Protein AF-A0AAE4V4S9-F1 (afdb_monomer_lite)

InterPro domains:
  IPR005152 Lipase, secreted [PF03583] (16-147)
  IPR005152 Lipase, secreted [PTHR34853] (14-167)
  IPR029058 Alpha/Beta hydrolase fold [G3DSA:3.40.50.1820] (12-183)
  IPR029058 Alpha/Beta hydrolase fold [SSF53474] (17-124)

Sequence (212 aa):
MDGRRAPPPGVRVLAGPQAGYAVLDGVRAARNFEPAGLDVNAPTGLWGYSGGAFATAWAAQLQQFHAPELGVDALALGELPADLEATMRNVDGGYRFGLTFGGVTGIDRAYPEKRLGELFSPEGRAAMQASSAACAVELIATHAFRSLRDYTIDPRPFDLPALRDALTVNSPTAVGTSAPIYSITRKRTSWCPSRSTTSSSVNPVPRAQPCR

Secondary structure (DSSP, 8-state):
-----PPPSS--TT-HHHHHHHHHHHHHHHHT-GGG---TT---EEEEETHHHHHHHHHHHHHHHH-TTS---EEEEES----HHHHHHHHTTSTTHHHHHHHHHHHHHH-GGG-GGGGB-HHHHHHHHHTTT--HHHHHHHHTT--GGGTBSSS-GGG-HHHHHHHHHHS---TT--S-EEEE--SS-SS-------EEESSPPPP-----

Organism: NCBI:txid1990687

Foldseek 3Di:
DPPDDDQDDFALQLQQLVLLLVVLVVVVVCLPPVVNVDDLPDAAEQEAAESSLSSQLSVQQCCVPNPVSDDHAEYEHHLHLQQLLLQQVLCFLALQNLSVLSNLLSLCSVCVVLVSVLQFDPVLNVVSVVCRHPDSVRSSVVQGRHGPCVGGPDNCSSVDPSSNVSRVVSRRQSPDHQHFYFYHYDCDDSRQPDHDDRDRDNDDDPGPDPDD

pLDDT: mean 82.96, std 19.95, range [26.28, 98.06]

Radius of gyration: 18.02 Å; chains: 1; bounding box: 43×40×54 Å

Structure (mmCIF, N/CA/C/O backbone):
data_AF-A0AAE4V4S9-F1
#
_entry.id   AF-A0AAE4V4S9-F1
#
loop_
_atom_site.group_PDB
_atom_site.id
_atom_site.type_symbol
_atom_site.label_atom_id
_atom_site.label_alt_id
_atom_site.label_comp_id
_atom_site.label_asym_id
_atom_site.label_entity_id
_atom_site.label_seq_id
_atom_site.pdbx_PDB_ins_code
_atom_site.Cartn_x
_atom_site.Cartn_y
_atom_site.Cartn_z
_atom_site.occupancy
_atom_site.B_iso_or_equiv
_atom_site.auth_seq_id
_atom_site.auth_comp_id
_atom_site.auth_asym_id
_atom_site.auth_atom_id
_atom_site.pdbx_PDB_model_num
ATOM 1 N N . MET A 1 1 ? 4.165 -24.561 14.737 1.00 32.50 1 MET A N 1
ATOM 2 C CA . MET A 1 1 ? 5.245 -23.632 14.353 1.00 32.50 1 MET A CA 1
ATOM 3 C C . MET A 1 1 ? 5.605 -23.928 12.904 1.00 32.50 1 MET A C 1
ATOM 5 O O . MET A 1 1 ? 6.257 -24.929 12.653 1.00 32.50 1 MET A O 1
ATOM 9 N N . ASP A 1 2 ? 5.074 -23.150 11.958 1.00 36.62 2 ASP A N 1
ATOM 10 C CA . ASP A 1 2 ? 5.407 -23.261 10.528 1.00 36.62 2 ASP A CA 1
ATOM 11 C C . ASP A 1 2 ? 6.672 -22.426 10.270 1.00 36.62 2 ASP A C 1
ATOM 13 O O . ASP A 1 2 ? 6.689 -21.222 10.529 1.00 36.62 2 ASP A O 1
ATOM 17 N N . GLY A 1 3 ? 7.747 -23.090 9.842 1.00 33.19 3 GLY A N 1
ATOM 18 C CA . GLY A 1 3 ? 9.107 -22.575 9.678 1.00 33.19 3 GLY A CA 1
ATOM 19 C C . GLY A 1 3 ? 9.295 -21.607 8.509 1.00 33.19 3 GLY A C 1
ATOM 20 O O . GLY A 1 3 ? 10.284 -21.705 7.779 1.00 33.19 3 GLY A O 1
ATOM 21 N N . ARG A 1 4 ? 8.393 -20.639 8.328 1.00 41.66 4 ARG A N 1
ATOM 22 C CA . ARG A 1 4 ? 8.609 -19.542 7.380 1.00 41.66 4 ARG A CA 1
ATOM 23 C C . ARG A 1 4 ? 9.626 -18.580 7.973 1.00 41.66 4 ARG A C 1
ATOM 25 O O . ARG A 1 4 ? 9.308 -17.753 8.824 1.00 41.66 4 ARG A O 1
ATOM 32 N N . ARG A 1 5 ? 10.873 -18.716 7.519 1.00 38.59 5 ARG A N 1
ATOM 33 C CA . ARG A 1 5 ? 11.951 -17.746 7.734 1.00 38.59 5 ARG A CA 1
ATOM 34 C C . ARG A 1 5 ? 11.381 -16.345 7.497 1.00 38.59 5 ARG A C 1
ATOM 36 O O . ARG A 1 5 ? 10.840 -16.089 6.422 1.00 38.59 5 ARG A O 1
ATOM 43 N N . ALA A 1 6 ? 11.458 -15.470 8.501 1.00 43.25 6 ALA A N 1
ATOM 44 C CA . ALA A 1 6 ? 11.007 -14.092 8.358 1.00 43.25 6 ALA A CA 1
ATOM 45 C C . ALA A 1 6 ? 11.681 -13.489 7.109 1.00 43.25 6 ALA A C 1
ATOM 47 O O . ALA A 1 6 ? 12.906 -13.602 6.985 1.00 43.25 6 ALA A O 1
ATOM 48 N N . PRO A 1 7 ? 10.922 -12.908 6.160 1.00 50.31 7 PRO A N 1
ATOM 49 C CA . PRO A 1 7 ? 11.527 -12.331 4.970 1.00 50.31 7 PRO A CA 1
ATOM 50 C C . PRO A 1 7 ? 12.500 -11.222 5.390 1.00 50.31 7 PRO A C 1
ATOM 52 O O . PRO A 1 7 ? 12.224 -10.535 6.380 1.00 50.31 7 PRO A O 1
ATOM 55 N N . PRO A 1 8 ? 13.617 -11.036 4.666 1.00 49.03 8 PRO A N 1
ATOM 56 C CA . PRO A 1 8 ? 14.669 -10.106 5.058 1.00 49.03 8 PRO A CA 1
ATOM 57 C C . PRO A 1 8 ? 14.123 -8.691 5.321 1.00 49.03 8 PRO A C 1
ATOM 59 O O . PRO A 1 8 ? 13.152 -8.273 4.669 1.00 49.03 8 PRO A O 1
ATOM 62 N N . PRO A 1 9 ? 14.741 -7.942 6.256 1.00 51.06 9 PRO A N 1
ATOM 63 C CA . PRO A 1 9 ? 14.324 -6.584 6.585 1.00 51.06 9 PRO A CA 1
ATOM 64 C C . PRO A 1 9 ? 14.290 -5.713 5.325 1.00 51.06 9 PRO A C 1
ATOM 66 O O . PRO A 1 9 ? 15.155 -5.814 4.452 1.00 51.06 9 PRO A O 1
ATOM 69 N N . GLY A 1 10 ? 13.236 -4.913 5.198 1.00 61.53 10 GLY A N 1
ATOM 70 C CA . GLY A 1 10 ? 13.031 -3.986 4.090 1.00 61.53 10 GLY A CA 1
ATOM 71 C C . GLY A 1 10 ? 11.572 -3.569 3.967 1.00 61.53 10 GLY A C 1
ATOM 72 O O . GLY A 1 10 ? 10.670 -4.239 4.476 1.00 61.53 10 GLY A O 1
ATOM 73 N N . VAL A 1 11 ? 11.357 -2.437 3.311 1.00 65.44 11 VAL A N 1
ATOM 74 C CA . VAL A 1 11 ? 10.062 -1.758 3.245 1.00 65.44 11 VAL A CA 1
ATOM 75 C C . VAL A 1 11 ? 9.062 -2.581 2.415 1.00 65.44 11 VAL A C 1
ATOM 77 O O . VAL A 1 11 ? 9.340 -2.939 1.274 1.00 65.44 11 VAL A O 1
ATOM 80 N N . ARG A 1 12 ? 7.888 -2.888 2.985 1.00 82.75 12 ARG A N 1
ATOM 81 C CA . ARG A 1 12 ? 6.783 -3.628 2.333 1.00 82.75 12 ARG A CA 1
ATOM 82 C C . ARG A 1 12 ? 5.585 -2.715 2.079 1.00 82.75 12 ARG A C 1
ATOM 84 O O . ARG A 1 12 ? 4.476 -2.943 2.555 1.00 82.75 12 ARG A O 1
ATOM 91 N N . VAL A 1 13 ? 5.851 -1.608 1.394 1.00 84.88 13 VAL A N 1
ATOM 92 C CA . VAL A 1 13 ? 4.835 -0.601 1.067 1.00 84.88 13 VAL A CA 1
ATOM 93 C C . VAL A 1 13 ? 3.777 -1.207 0.144 1.00 84.88 13 VAL A C 1
ATOM 95 O O . VAL A 1 13 ? 4.098 -1.972 -0.757 1.00 84.88 13 VAL A O 1
ATOM 98 N N . LEU A 1 14 ? 2.512 -0.865 0.402 1.00 90.44 14 LEU A N 1
ATOM 99 C CA . LEU A 1 14 ? 1.330 -1.339 -0.330 1.00 90.44 14 LEU A CA 1
ATOM 100 C C . LEU A 1 14 ? 1.081 -2.861 -0.293 1.00 90.44 14 LEU A C 1
ATOM 102 O O . LEU A 1 14 ? 0.240 -3.355 -1.039 1.00 90.44 14 LEU A O 1
ATOM 106 N N . ALA A 1 15 ? 1.721 -3.597 0.623 1.00 94.00 15 ALA A N 1
ATOM 107 C CA . ALA A 1 15 ? 1.307 -4.953 0.981 1.00 94.00 15 ALA A CA 1
ATOM 108 C C . ALA A 1 15 ? 0.045 -4.893 1.862 1.00 94.00 15 ALA A C 1
ATOM 110 O O . ALA A 1 15 ? 0.125 -4.734 3.081 1.00 94.00 15 ALA A O 1
ATOM 111 N N . GLY A 1 16 ? -1.120 -4.972 1.227 1.00 93.56 16 GLY A N 1
ATOM 112 C CA . GLY A 1 16 ? -2.425 -4.657 1.801 1.00 93.56 16 GLY A CA 1
ATOM 113 C C . GLY A 1 16 ? -2.747 -5.391 3.102 1.00 93.56 16 GLY A C 1
ATOM 114 O O . GLY A 1 16 ? -2.780 -4.760 4.162 1.00 93.56 16 GLY A O 1
ATOM 115 N N . PRO A 1 17 ? -2.923 -6.723 3.064 1.00 93.00 17 PRO A N 1
ATOM 116 C CA . PRO A 1 17 ? -3.206 -7.502 4.262 1.00 93.00 17 PRO A CA 1
ATOM 117 C C . PRO A 1 17 ? -2.185 -7.303 5.388 1.00 93.00 17 PRO A C 1
ATOM 119 O O . PRO A 1 17 ? -2.565 -7.149 6.545 1.00 93.00 17 PRO A O 1
ATOM 122 N N . GLN A 1 18 ? -0.890 -7.245 5.054 1.00 94.25 18 GLN A N 1
ATOM 123 C CA . GLN A 1 18 ? 0.167 -7.034 6.050 1.00 94.25 18 GLN A CA 1
ATOM 124 C C . GLN A 1 18 ? 0.032 -5.671 6.742 1.00 94.25 18 GLN A C 1
ATOM 126 O O . GLN A 1 18 ? 0.195 -5.590 7.959 1.00 94.25 18 GLN A O 1
ATOM 131 N N . ALA A 1 19 ? -0.308 -4.617 5.993 1.00 94.69 19 ALA A N 1
ATOM 132 C CA . ALA A 1 19 ? -0.556 -3.293 6.555 1.00 94.69 19 ALA A CA 1
ATOM 133 C C . ALA A 1 19 ? -1.768 -3.291 7.502 1.00 94.69 19 ALA A C 1
ATOM 135 O O . ALA A 1 19 ? -1.694 -2.707 8.582 1.00 94.69 19 ALA A O 1
ATOM 136 N N . GLY A 1 20 ? -2.853 -3.980 7.137 1.00 94.62 20 GLY A N 1
ATOM 137 C CA . GLY A 1 20 ? -4.038 -4.093 7.990 1.00 94.62 20 GLY A CA 1
ATOM 138 C C . GLY A 1 20 ? -3.767 -4.835 9.302 1.00 94.62 20 GLY A C 1
ATOM 139 O O . GLY A 1 20 ? -4.138 -4.337 10.364 1.00 94.62 20 GLY A O 1
ATOM 140 N N . TYR A 1 21 ? -3.061 -5.971 9.249 1.00 95.69 21 TYR A N 1
ATOM 141 C CA . TYR A 1 21 ? -2.646 -6.699 10.457 1.00 95.69 21 TYR A CA 1
ATOM 142 C C . TYR A 1 21 ? -1.774 -5.836 11.366 1.00 95.69 21 TYR A C 1
ATOM 144 O O . TYR A 1 21 ? -2.044 -5.744 12.559 1.00 95.69 21 TYR A O 1
ATOM 152 N N . ALA A 1 22 ? -0.785 -5.138 10.799 1.00 95.56 22 ALA A N 1
ATOM 153 C CA . ALA A 1 22 ? 0.110 -4.282 11.572 1.00 95.56 22 ALA A CA 1
ATOM 154 C C . ALA A 1 22 ? -0.636 -3.156 12.309 1.00 95.56 22 ALA A C 1
ATOM 156 O O . ALA A 1 22 ? -0.316 -2.863 13.459 1.00 95.56 22 ALA A O 1
ATOM 157 N N . VAL A 1 23 ? -1.646 -2.543 11.679 1.00 96.12 23 VAL A N 1
ATOM 158 C CA . VAL A 1 23 ? -2.483 -1.521 12.329 1.00 96.12 23 VAL A CA 1
ATOM 159 C C . VAL A 1 23 ? -3.286 -2.122 13.485 1.00 96.12 23 VAL A C 1
ATOM 161 O O . VAL A 1 23 ? -3.256 -1.576 14.586 1.00 96.12 23 VAL A O 1
ATOM 164 N N . LEU A 1 24 ? -3.976 -3.245 13.264 1.00 95.50 24 LEU A N 1
ATOM 165 C CA . LEU A 1 24 ? -4.805 -3.890 14.292 1.00 95.50 24 LEU A CA 1
ATOM 166 C C . LEU A 1 24 ? -3.965 -4.395 15.473 1.00 95.50 24 LEU A C 1
ATOM 168 O O . LEU A 1 24 ? -4.313 -4.163 16.630 1.00 95.50 24 LEU A O 1
ATOM 172 N N . ASP A 1 25 ? -2.828 -5.026 15.195 1.00 96.56 25 ASP A N 1
ATOM 173 C CA . ASP A 1 25 ? -1.919 -5.508 16.234 1.00 96.56 25 ASP A CA 1
ATOM 174 C C . ASP A 1 25 ? -1.257 -4.345 16.987 1.00 96.56 25 ASP A C 1
ATOM 176 O O . ASP A 1 25 ? -1.033 -4.442 18.192 1.00 96.56 25 ASP A O 1
ATOM 180 N N . GLY A 1 26 ? -1.032 -3.207 16.324 1.00 95.62 26 GLY A N 1
ATOM 181 C CA . GLY A 1 26 ? -0.626 -1.963 16.977 1.00 95.62 26 GLY A CA 1
ATOM 182 C C . GLY A 1 26 ? -1.677 -1.437 17.961 1.00 95.62 26 GLY A C 1
ATOM 183 O O . GLY A 1 26 ? -1.331 -1.059 19.080 1.00 95.62 26 GLY A O 1
ATOM 184 N N . VAL A 1 27 ? -2.963 -1.471 17.591 1.00 94.38 27 VAL A N 1
ATOM 185 C CA . VAL A 1 27 ? -4.069 -1.105 18.498 1.00 94.38 27 VAL A CA 1
ATOM 186 C C . VAL A 1 27 ? -4.120 -2.047 19.704 1.00 94.38 27 VAL A C 1
ATOM 188 O O . VAL A 1 27 ? -4.224 -1.578 20.838 1.00 94.38 27 VAL A O 1
ATOM 191 N N . ARG A 1 28 ? -3.986 -3.363 19.491 1.00 93.31 28 ARG A N 1
ATOM 192 C CA . ARG A 1 28 ? -3.898 -4.348 20.587 1.00 93.31 28 ARG A CA 1
ATOM 193 C C . ARG A 1 28 ? -2.728 -4.062 21.514 1.00 93.31 28 ARG A C 1
ATOM 195 O O . ARG A 1 28 ? -2.895 -4.067 22.729 1.00 93.31 28 ARG A O 1
ATOM 202 N N . ALA A 1 29 ? -1.551 -3.816 20.942 1.00 94.62 29 ALA A N 1
ATOM 203 C CA . ALA A 1 29 ? -0.349 -3.525 21.707 1.00 94.62 29 ALA A CA 1
ATOM 204 C C . ALA A 1 29 ? -0.532 -2.268 22.565 1.00 94.62 29 ALA A C 1
ATOM 206 O O . ALA A 1 29 ? -0.176 -2.292 23.737 1.00 94.62 29 ALA A O 1
ATOM 207 N N . ALA A 1 30 ? -1.144 -1.213 22.016 1.00 93.19 30 ALA A N 1
ATOM 208 C CA . ALA A 1 30 ? -1.450 0.001 22.766 1.00 93.19 30 ALA A CA 1
ATOM 209 C C . ALA A 1 30 ? -2.428 -0.263 23.921 1.00 93.19 30 ALA A C 1
ATOM 211 O O . ALA A 1 30 ? -2.163 0.168 25.039 1.00 93.19 30 ALA A O 1
ATOM 212 N N . ARG A 1 31 ? -3.519 -1.008 23.683 1.00 90.69 31 ARG A N 1
ATOM 213 C CA . ARG A 1 31 ? -4.494 -1.368 24.733 1.00 90.69 31 ARG A CA 1
ATOM 214 C C . ARG A 1 31 ? -3.884 -2.215 25.851 1.00 90.69 31 ARG A C 1
ATOM 216 O O . ARG A 1 31 ? -4.241 -2.036 27.005 1.00 90.69 31 ARG A O 1
ATOM 223 N N . ASN A 1 32 ? -2.958 -3.109 25.510 1.00 91.56 32 ASN A N 1
ATOM 224 C CA . ASN A 1 32 ? -2.289 -3.988 26.473 1.00 91.56 32 ASN A CA 1
ATOM 225 C C . ASN A 1 32 ? -1.064 -3.342 27.139 1.00 91.56 32 ASN A C 1
ATOM 227 O O . ASN A 1 32 ? -0.403 -3.972 27.966 1.00 91.56 32 ASN A O 1
ATOM 231 N N . PHE A 1 33 ? -0.708 -2.114 26.761 1.00 94.94 33 PHE A N 1
ATOM 232 C CA . PHE A 1 33 ? 0.415 -1.409 27.355 1.00 94.94 33 PHE A CA 1
ATOM 233 C C . PHE A 1 33 ? -0.056 -0.670 28.609 1.00 94.94 33 PHE A C 1
ATOM 235 O O . PHE A 1 33 ? -0.457 0.488 28.533 1.00 94.94 33 PHE A O 1
ATOM 242 N N . GLU A 1 34 ? 0.029 -1.340 29.763 1.00 93.94 34 GLU A N 1
ATOM 243 C CA . GLU A 1 34 ? -0.386 -0.813 31.079 1.00 93.94 34 GLU A CA 1
ATOM 244 C C . GLU A 1 34 ? 0.016 0.655 31.333 1.00 93.94 34 GLU A C 1
ATOM 246 O O . GLU A 1 34 ? -0.834 1.438 31.758 1.00 93.94 34 GLU A O 1
ATOM 251 N N . PRO A 1 35 ? 1.249 1.112 31.013 1.00 96.69 35 PRO A N 1
ATOM 252 C CA . PRO A 1 35 ? 1.622 2.508 31.241 1.00 96.69 35 PRO A CA 1
ATOM 253 C C . PRO A 1 35 ? 0.838 3.537 30.410 1.00 96.69 35 PRO A C 1
ATOM 255 O O . PRO A 1 35 ? 0.867 4.717 30.752 1.00 96.69 35 PRO A O 1
ATOM 258 N N . ALA A 1 36 ? 0.152 3.137 29.332 1.00 92.44 36 ALA A N 1
ATOM 259 C CA . ALA A 1 36 ? -0.744 4.029 28.592 1.00 92.44 36 ALA A CA 1
ATOM 260 C C . ALA A 1 36 ? -2.065 4.301 29.331 1.00 92.44 36 ALA A C 1
ATOM 262 O O . ALA A 1 36 ? -2.751 5.258 28.974 1.00 92.44 36 ALA A O 1
ATOM 263 N N . GLY A 1 37 ? -2.428 3.492 30.337 1.00 93.06 37 GLY A N 1
ATOM 264 C CA . GLY A 1 37 ? -3.628 3.699 31.153 1.00 93.06 37 GLY A CA 1
ATOM 265 C C . GLY A 1 37 ? -4.934 3.721 30.351 1.00 93.06 37 GLY A C 1
ATOM 266 O O . GLY A 1 37 ? -5.850 4.465 30.698 1.00 93.06 37 GLY A O 1
ATOM 267 N N . LEU A 1 38 ? -5.005 2.967 29.248 1.00 91.31 38 LEU A N 1
ATOM 268 C CA . LEU A 1 38 ? -6.186 2.917 28.387 1.00 91.31 38 LEU A CA 1
ATOM 269 C C . LEU A 1 38 ? -7.263 2.017 28.999 1.00 91.31 38 LEU A C 1
ATOM 271 O O . LEU A 1 38 ? -6.990 0.881 29.376 1.00 91.31 38 LEU A O 1
ATOM 275 N N . ASP A 1 39 ? -8.504 2.504 29.038 1.00 87.25 39 ASP A N 1
ATOM 276 C CA . ASP A 1 39 ? -9.653 1.659 29.369 1.00 87.25 39 ASP A CA 1
ATOM 277 C C . ASP A 1 39 ? -9.823 0.574 28.293 1.00 87.25 39 ASP A C 1
ATOM 279 O O . ASP A 1 39 ? -9.744 0.848 27.092 1.00 87.25 39 ASP A O 1
ATOM 283 N N . VAL A 1 40 ? -10.094 -0.662 28.714 1.00 80.62 40 VAL A N 1
ATOM 284 C CA . VAL A 1 40 ? -10.329 -1.798 27.809 1.00 80.62 40 VAL A CA 1
ATOM 285 C C . VAL A 1 40 ? -11.514 -1.563 26.856 1.00 80.62 40 VAL A C 1
ATOM 287 O O . VAL A 1 40 ? -11.524 -2.086 25.739 1.00 80.62 40 VAL A O 1
ATOM 290 N N . ASN A 1 41 ? -12.476 -0.735 27.269 1.00 83.50 41 ASN A N 1
ATOM 291 C CA . ASN A 1 41 ? -13.665 -0.338 26.518 1.00 83.50 41 ASN A CA 1
ATOM 292 C C . ASN A 1 41 ? -13.523 1.038 25.850 1.00 83.50 41 ASN A C 1
ATOM 294 O O . ASN A 1 41 ? -14.518 1.583 25.366 1.00 83.50 41 ASN A O 1
ATOM 298 N N . ALA A 1 42 ? -12.326 1.634 25.839 1.00 89.00 42 ALA A N 1
ATOM 299 C CA . ALA A 1 42 ? -12.117 2.933 25.215 1.00 89.00 42 ALA A CA 1
ATOM 300 C C . ALA A 1 42 ? -12.534 2.901 23.727 1.00 89.00 42 ALA A C 1
ATOM 302 O O . ALA A 1 42 ? -12.072 2.020 22.983 1.00 89.00 42 ALA A O 1
ATOM 303 N N . PRO A 1 43 ? -13.352 3.870 23.264 1.00 91.56 43 PRO A N 1
ATOM 304 C CA . PRO A 1 43 ? -13.705 3.974 21.857 1.00 91.56 43 PRO A CA 1
ATOM 305 C C . PRO A 1 43 ? -12.456 4.071 20.980 1.00 91.56 43 PRO A C 1
ATOM 307 O O . PRO A 1 43 ? -11.500 4.776 21.311 1.00 91.56 43 PRO A O 1
ATOM 310 N N . THR A 1 44 ? -12.445 3.364 19.857 1.00 91.88 44 THR A N 1
ATOM 311 C CA . THR A 1 44 ? -11.295 3.286 18.952 1.00 91.88 44 THR A CA 1
ATOM 312 C C . THR A 1 44 ? -11.675 3.759 17.560 1.00 91.88 44 THR A C 1
ATOM 314 O O . THR A 1 44 ? -12.467 3.141 16.853 1.00 91.88 44 THR A O 1
ATOM 317 N N . GLY A 1 45 ? -11.060 4.865 17.144 1.00 93.50 45 GLY A N 1
ATOM 318 C CA . GLY A 1 45 ? -11.126 5.360 15.775 1.00 93.50 45 GLY A CA 1
ATOM 319 C C . GLY A 1 45 ? -9.844 5.050 15.010 1.00 93.50 45 GLY A C 1
ATOM 320 O O . GLY A 1 45 ? -8.755 5.104 15.582 1.00 93.50 45 GLY A O 1
ATOM 321 N N . LEU A 1 46 ? -9.956 4.776 13.708 1.00 95.00 46 LEU A N 1
ATOM 322 C CA . LEU A 1 46 ? -8.795 4.677 12.821 1.00 95.00 46 LEU A CA 1
ATOM 323 C C . LEU A 1 46 ? -8.816 5.816 11.799 1.00 95.00 46 LEU A C 1
ATOM 325 O O . LEU A 1 46 ? -9.834 6.083 11.157 1.00 95.00 46 LEU A O 1
ATOM 329 N N . TRP A 1 47 ? -7.670 6.465 11.610 1.00 95.19 47 TRP A N 1
ATOM 330 C CA . TRP A 1 47 ? -7.509 7.521 10.617 1.00 95.19 47 TRP A CA 1
ATOM 331 C C . TRP A 1 47 ? -6.233 7.341 9.805 1.00 95.19 47 TRP A C 1
ATOM 333 O O . TRP A 1 47 ? -5.200 6.938 10.340 1.00 95.19 47 TRP A O 1
ATOM 343 N N . GLY A 1 48 ? -6.298 7.693 8.521 1.00 94.75 48 GLY A N 1
ATOM 344 C CA . GLY A 1 48 ? -5.134 7.691 7.648 1.00 94.75 48 GLY A CA 1
ATOM 345 C C . GLY A 1 48 ? -5.298 8.590 6.427 1.00 94.75 48 GLY A C 1
ATOM 346 O O . GLY A 1 48 ? -6.408 8.834 5.953 1.00 94.75 48 GLY A O 1
ATOM 347 N N . TYR A 1 49 ? -4.166 9.057 5.893 1.00 92.69 49 TYR A N 1
ATOM 348 C CA . TYR A 1 49 ? -4.077 9.837 4.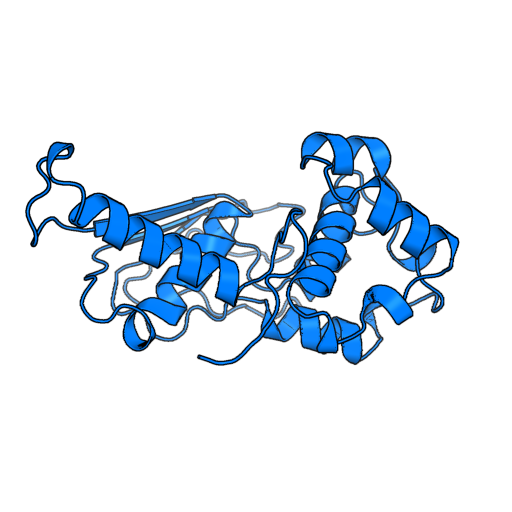656 1.00 92.69 49 TYR A CA 1
ATOM 349 C C . TYR A 1 49 ? -3.113 9.174 3.662 1.00 92.69 49 TYR A C 1
ATOM 351 O O . TYR A 1 49 ? -2.045 8.707 4.066 1.00 92.69 49 TYR A O 1
ATOM 359 N N . SER A 1 50 ? -3.444 9.147 2.368 1.00 91.19 50 SER A N 1
ATOM 360 C CA . SER A 1 50 ? -2.617 8.545 1.308 1.00 91.19 50 SER A CA 1
ATOM 361 C C . SER A 1 50 ? -2.293 7.068 1.615 1.00 91.19 50 SER A C 1
ATOM 363 O O . SER A 1 50 ? -3.205 6.279 1.860 1.00 91.19 50 SER A O 1
ATOM 365 N N . GLY A 1 51 ? -1.019 6.668 1.680 1.00 90.62 51 GLY A N 1
ATOM 366 C CA . GLY A 1 51 ? -0.616 5.318 2.105 1.00 90.62 51 GLY A CA 1
ATOM 367 C C . GLY A 1 51 ? -1.092 4.937 3.517 1.00 90.62 51 GLY A C 1
ATOM 368 O O . GLY A 1 51 ? -1.339 3.764 3.790 1.00 90.62 51 GLY A O 1
ATOM 369 N N . GLY A 1 52 ? -1.303 5.917 4.402 1.00 93.00 52 GLY A N 1
ATOM 370 C CA . GLY A 1 52 ? -1.943 5.685 5.696 1.00 93.00 52 GLY A CA 1
ATOM 371 C C . GLY A 1 52 ? -3.421 5.328 5.546 1.00 93.00 52 GLY A C 1
ATOM 372 O O . GLY A 1 52 ? -3.880 4.390 6.182 1.00 93.00 52 GLY A O 1
ATOM 373 N N . ALA A 1 53 ? -4.153 6.004 4.650 1.00 92.94 53 ALA A N 1
ATOM 374 C CA . ALA A 1 53 ? -5.554 5.675 4.370 1.00 92.94 53 ALA A CA 1
ATOM 375 C C . ALA A 1 53 ? -5.686 4.261 3.795 1.00 92.94 53 ALA A C 1
ATOM 377 O O . ALA A 1 53 ? -6.612 3.541 4.153 1.00 92.94 53 ALA A O 1
ATOM 378 N N . PHE A 1 54 ? -4.735 3.848 2.952 1.00 93.56 54 PHE A N 1
ATOM 379 C CA . PHE A 1 54 ? -4.629 2.474 2.463 1.00 93.56 54 PHE A CA 1
ATOM 380 C C . PHE A 1 54 ? -4.503 1.463 3.610 1.00 93.56 54 PHE A C 1
ATOM 382 O O . PHE A 1 54 ? -5.280 0.511 3.670 1.00 93.56 54 PHE A O 1
ATOM 389 N N . ALA A 1 55 ? -3.580 1.689 4.550 1.00 94.88 55 ALA A N 1
ATOM 390 C CA . ALA A 1 55 ? -3.412 0.816 5.712 1.00 94.88 55 ALA A CA 1
ATOM 391 C C . ALA A 1 55 ? -4.664 0.801 6.606 1.00 94.88 55 ALA A C 1
ATOM 393 O O . ALA A 1 55 ? -5.112 -0.266 7.022 1.00 94.88 55 ALA A O 1
ATOM 394 N N . THR A 1 56 ? -5.275 1.966 6.843 1.00 94.38 56 THR A N 1
ATOM 395 C CA . THR A 1 56 ? -6.522 2.099 7.609 1.00 94.38 56 THR A CA 1
ATOM 396 C C . THR A 1 56 ? -7.684 1.350 6.954 1.00 94.38 56 THR A C 1
ATOM 398 O O . THR A 1 56 ? -8.437 0.668 7.645 1.00 94.38 56 THR A O 1
ATOM 401 N N . ALA A 1 57 ? -7.825 1.433 5.629 1.00 92.81 57 ALA A N 1
ATOM 402 C CA . ALA A 1 57 ? -8.864 0.717 4.893 1.00 92.81 57 ALA A CA 1
ATOM 403 C C . ALA A 1 57 ? -8.668 -0.807 4.963 1.00 92.81 57 ALA A C 1
ATOM 405 O O . ALA A 1 57 ? -9.636 -1.542 5.156 1.00 92.81 57 ALA A O 1
ATOM 406 N N . TRP A 1 58 ? -7.422 -1.284 4.877 1.00 94.75 58 TRP A N 1
ATOM 407 C CA . TRP A 1 58 ? -7.098 -2.699 5.073 1.00 94.75 58 TRP A CA 1
ATOM 408 C C . TRP A 1 58 ? -7.364 -3.181 6.500 1.00 94.75 58 TRP A C 1
ATOM 410 O O . TRP A 1 58 ? -7.915 -4.265 6.682 1.00 94.75 58 TRP A O 1
ATOM 420 N N . ALA A 1 59 ? -7.029 -2.375 7.508 1.00 94.31 59 ALA A N 1
ATOM 421 C CA . ALA A 1 59 ? -7.333 -2.680 8.903 1.00 94.31 59 ALA A CA 1
ATOM 422 C C . ALA A 1 59 ? -8.845 -2.811 9.127 1.00 94.31 59 ALA A C 1
ATOM 424 O O . ALA A 1 59 ? -9.296 -3.789 9.716 1.00 94.31 59 ALA A O 1
ATOM 425 N N . ALA A 1 60 ? -9.631 -1.876 8.585 1.00 92.12 60 ALA A N 1
ATOM 426 C CA . ALA A 1 60 ? -11.089 -1.919 8.650 1.00 92.12 60 ALA A CA 1
ATOM 427 C C . ALA A 1 60 ? -11.675 -3.178 7.990 1.00 92.12 60 ALA A C 1
ATOM 429 O O . ALA A 1 60 ? -12.564 -3.804 8.557 1.00 92.12 60 ALA A O 1
ATOM 430 N N . GLN A 1 61 ? -11.162 -3.567 6.818 1.00 90.88 61 GLN A N 1
ATOM 431 C CA . GLN A 1 61 ? -11.610 -4.766 6.101 1.00 90.88 61 GLN A CA 1
ATOM 432 C C . GLN A 1 61 ? -11.276 -6.066 6.856 1.00 90.88 61 GLN A C 1
ATOM 434 O O . GLN A 1 61 ? -12.021 -7.041 6.773 1.00 90.88 61 GLN A O 1
ATOM 439 N N . LEU A 1 62 ? -10.154 -6.099 7.578 1.00 92.75 62 LEU A N 1
ATOM 440 C CA . LEU A 1 62 ? -9.683 -7.291 8.287 1.00 92.75 62 LEU A CA 1
ATOM 441 C C . LEU A 1 62 ? -10.157 -7.377 9.739 1.00 92.75 62 LEU A C 1
ATOM 443 O O . LEU A 1 62 ? -10.050 -8.452 10.327 1.00 92.75 62 LEU A O 1
ATOM 447 N N . GLN A 1 63 ? -10.678 -6.290 10.315 1.00 92.44 63 GLN A N 1
ATOM 448 C CA . GLN A 1 63 ? -10.997 -6.202 11.741 1.00 92.44 63 GLN A CA 1
ATOM 449 C C . GLN A 1 63 ? -11.882 -7.361 12.211 1.00 92.44 63 GLN A C 1
ATOM 451 O O . GLN A 1 63 ? -11.489 -8.065 13.133 1.00 92.44 63 GLN A O 1
ATOM 456 N N . GLN A 1 64 ? -13.002 -7.639 11.538 1.00 90.25 64 GLN A N 1
ATOM 457 C CA . GLN A 1 64 ? -13.932 -8.693 11.969 1.00 90.25 64 GLN A CA 1
ATOM 458 C C . GLN A 1 64 ? -13.318 -10.103 11.989 1.00 90.25 64 GLN A C 1
ATOM 460 O O . GLN A 1 64 ? -13.777 -10.958 12.741 1.00 90.25 64 GLN A O 1
ATOM 465 N N . PHE A 1 65 ? -12.292 -10.358 11.174 1.00 90.75 65 PHE A N 1
ATOM 466 C CA . PHE A 1 65 ? -11.677 -11.682 11.045 1.00 90.75 65 PHE A CA 1
ATOM 467 C C . PHE A 1 65 ? -10.387 -11.821 11.852 1.00 90.75 65 PHE A C 1
ATOM 469 O O . PHE A 1 65 ? -10.121 -12.882 12.409 1.00 90.75 65 PHE A O 1
ATOM 476 N N . HIS A 1 66 ? -9.572 -10.766 11.898 1.00 93.12 66 HIS A N 1
ATOM 477 C CA . HIS A 1 66 ? -8.267 -10.784 12.560 1.00 93.12 66 HIS A CA 1
ATOM 478 C C . HIS A 1 66 ? -8.329 -10.282 13.995 1.00 93.12 66 HIS A C 1
ATOM 480 O O . HIS A 1 66 ? -7.572 -10.776 14.827 1.00 93.12 66 HIS A O 1
ATOM 486 N N . ALA A 1 67 ? -9.195 -9.305 14.278 1.00 92.19 67 ALA A N 1
ATOM 487 C CA . ALA A 1 67 ? -9.326 -8.651 15.577 1.00 92.19 67 ALA A CA 1
ATOM 488 C C . ALA A 1 67 ? -10.780 -8.333 15.964 1.00 92.19 67 ALA A C 1
ATOM 490 O O . ALA A 1 67 ? -11.111 -7.164 16.195 1.00 92.19 67 ALA A O 1
ATOM 491 N N . PRO A 1 68 ? -11.660 -9.354 16.034 1.00 90.62 68 PRO A N 1
ATOM 492 C CA . PRO A 1 68 ? -13.075 -9.163 16.351 1.00 90.62 68 PRO A CA 1
ATOM 493 C C . PRO A 1 68 ? -13.307 -8.522 17.724 1.00 90.62 68 PRO A C 1
ATOM 495 O O . PRO A 1 68 ? -14.326 -7.869 17.929 1.00 90.62 68 PRO A O 1
ATOM 498 N N . GLU A 1 69 ? -12.371 -8.684 18.658 1.00 90.44 69 GLU A N 1
ATOM 499 C CA . GLU A 1 69 ? -12.417 -8.082 19.991 1.00 90.44 69 GLU A CA 1
ATOM 500 C C . GLU A 1 69 ? -12.082 -6.582 19.997 1.00 90.44 69 GLU A C 1
ATOM 502 O O . GLU A 1 69 ? -12.431 -5.872 20.941 1.00 90.44 69 GLU A O 1
ATOM 507 N N . LEU A 1 70 ? -11.421 -6.080 18.948 1.00 88.56 70 LEU A N 1
ATOM 508 C CA . LEU A 1 70 ? -11.191 -4.652 18.773 1.00 88.56 70 LEU A CA 1
ATOM 509 C C . LEU A 1 70 ? -12.424 -4.012 18.134 1.00 88.56 70 LEU A C 1
ATOM 511 O O . LEU A 1 70 ? -12.580 -4.042 16.917 1.00 88.56 70 LEU A O 1
ATOM 515 N N . GLY A 1 71 ? -13.285 -3.393 18.941 1.00 84.06 71 GLY A N 1
ATOM 516 C CA . GLY A 1 71 ? -14.319 -2.501 18.414 1.00 84.06 71 GLY A CA 1
ATOM 517 C C . GLY A 1 71 ? -13.682 -1.336 17.649 1.00 84.06 71 GLY A C 1
ATOM 518 O O . GLY A 1 71 ? -12.775 -0.693 18.170 1.00 84.06 71 GLY A O 1
ATOM 519 N N . VAL A 1 72 ? -14.131 -1.083 16.416 1.00 89.50 72 VAL A N 1
ATOM 520 C CA . VAL A 1 72 ? -13.779 0.119 15.645 1.00 89.50 72 VAL A CA 1
ATOM 521 C C . VAL A 1 72 ? -15.032 0.975 15.529 1.00 89.50 72 VAL A C 1
ATOM 523 O O . VAL A 1 72 ? -15.998 0.583 14.878 1.00 89.50 72 VAL A O 1
ATOM 526 N N . ASP A 1 73 ? -15.011 2.141 16.167 1.00 91.88 73 ASP A N 1
ATOM 527 C CA . ASP A 1 73 ? -16.175 3.021 16.315 1.00 91.88 73 ASP A CA 1
ATOM 528 C C . ASP A 1 73 ? -16.266 4.075 15.213 1.00 91.88 73 ASP A C 1
ATOM 530 O O . ASP A 1 73 ? -17.342 4.603 14.937 1.00 91.88 73 ASP A O 1
ATOM 534 N N . ALA A 1 74 ? -15.141 4.408 14.581 1.00 92.06 74 ALA A N 1
ATOM 535 C CA . ALA A 1 74 ? -15.101 5.382 13.500 1.00 92.06 74 ALA A CA 1
ATOM 536 C C . ALA A 1 74 ? -13.891 5.179 12.590 1.00 92.06 74 ALA A C 1
ATOM 538 O O . ALA A 1 74 ? -12.801 4.797 13.022 1.00 92.06 74 ALA A O 1
ATOM 539 N N . LEU A 1 75 ? -14.080 5.509 11.317 1.00 93.00 75 LEU A N 1
ATOM 540 C CA . LEU A 1 75 ? -13.037 5.493 10.305 1.00 93.00 75 LEU A CA 1
ATOM 541 C C . LEU A 1 75 ? -12.986 6.843 9.605 1.00 93.00 75 LEU A C 1
ATOM 543 O O . LEU A 1 75 ? -14.018 7.380 9.201 1.00 93.00 75 LEU A O 1
ATOM 547 N N . ALA A 1 76 ? -11.786 7.370 9.399 1.00 93.25 76 ALA A N 1
ATOM 548 C CA . ALA A 1 76 ? -11.602 8.554 8.578 1.00 93.25 76 ALA A CA 1
ATOM 549 C C . ALA A 1 76 ? -10.449 8.359 7.576 1.00 93.25 76 ALA A C 1
ATOM 551 O O . ALA A 1 76 ? -9.309 8.079 7.940 1.00 93.25 76 ALA A O 1
ATOM 552 N N . LEU A 1 77 ? -10.767 8.467 6.286 1.00 92.19 77 LEU A N 1
ATOM 553 C CA . LEU A 1 77 ? -9.902 8.074 5.173 1.00 92.19 77 LEU A CA 1
ATOM 554 C C . LEU A 1 77 ? -9.664 9.271 4.252 1.00 92.19 77 LEU A C 1
ATOM 556 O O . LEU A 1 77 ? -10.605 9.816 3.679 1.00 92.19 77 LEU A O 1
ATOM 560 N N . GLY A 1 78 ? -8.408 9.679 4.089 1.00 90.19 78 GLY A N 1
ATOM 561 C CA . GLY A 1 78 ? -8.029 10.766 3.188 1.00 90.19 78 GLY A CA 1
ATOM 562 C C . GLY A 1 78 ? -7.224 10.291 1.985 1.00 90.19 78 GLY A C 1
ATOM 563 O O . GLY A 1 78 ? -6.189 9.664 2.160 1.00 90.19 78 GLY A O 1
ATOM 564 N N . GLU A 1 79 ? -7.646 10.631 0.765 1.00 87.38 79 GLU A N 1
ATOM 565 C CA . GLU A 1 79 ? -6.921 10.297 -0.479 1.00 87.38 79 GLU A CA 1
ATOM 566 C C . GLU A 1 79 ? -6.567 8.801 -0.593 1.00 87.38 79 GLU A C 1
ATOM 568 O O . GLU A 1 79 ? -5.443 8.446 -0.939 1.00 87.38 79 GLU A O 1
ATOM 573 N N . LEU A 1 80 ? -7.517 7.924 -0.257 1.00 89.06 80 LEU A N 1
ATOM 574 C CA . LEU A 1 80 ? -7.340 6.473 -0.311 1.00 89.06 80 LEU A CA 1
ATOM 575 C C . LEU A 1 80 ? -7.006 6.000 -1.742 1.00 89.06 80 LEU A C 1
ATOM 577 O O . LEU A 1 80 ? -7.859 6.153 -2.620 1.00 89.06 80 LEU A O 1
ATOM 581 N N . PRO A 1 81 ? -5.846 5.354 -1.984 1.00 88.25 81 PRO A N 1
ATOM 582 C CA . PRO A 1 81 ? -5.600 4.625 -3.226 1.00 88.25 81 PRO A CA 1
ATOM 583 C C . PRO A 1 81 ? -6.337 3.276 -3.180 1.00 88.25 81 PRO A C 1
ATOM 585 O O . PRO A 1 81 ? -5.772 2.253 -2.796 1.00 88.25 81 PRO A O 1
ATOM 588 N N . ALA A 1 82 ? -7.635 3.297 -3.493 1.00 86.88 82 ALA A N 1
ATOM 589 C CA . ALA A 1 82 ? -8.508 2.123 -3.394 1.00 86.88 82 ALA A CA 1
ATOM 590 C C . ALA A 1 82 ? -8.267 1.090 -4.508 1.00 86.88 82 ALA A C 1
ATOM 592 O O . ALA A 1 82 ? -8.493 -0.092 -4.293 1.00 86.88 82 ALA A O 1
ATOM 593 N N . ASP A 1 83 ? -7.804 1.536 -5.678 1.00 90.50 83 ASP A N 1
ATOM 594 C CA . ASP A 1 83 ? -7.456 0.697 -6.826 1.00 90.50 83 ASP A CA 1
ATOM 595 C C . ASP A 1 83 ? -5.986 0.944 -7.173 1.00 90.50 83 ASP A C 1
ATOM 597 O O . ASP A 1 83 ? -5.633 1.975 -7.756 1.00 90.50 83 ASP A O 1
ATOM 601 N N . LEU A 1 84 ? -5.118 0.012 -6.777 1.00 92.88 84 LEU A N 1
ATOM 602 C CA . LEU A 1 84 ? -3.682 0.152 -6.990 1.00 92.88 84 LEU A CA 1
ATOM 603 C C . LEU A 1 84 ? -3.313 0.150 -8.477 1.00 92.88 84 LEU A C 1
ATOM 605 O O . LEU A 1 84 ? -2.393 0.875 -8.850 1.00 92.88 84 LEU A O 1
ATOM 609 N N . GLU A 1 85 ? -4.014 -0.605 -9.330 1.00 92.94 85 GLU A N 1
ATOM 610 C CA . GLU A 1 85 ? -3.728 -0.621 -10.769 1.00 92.94 85 GLU A CA 1
ATOM 611 C C . GLU A 1 85 ? -4.032 0.751 -11.380 1.00 92.94 85 GLU A C 1
ATOM 613 O O . GLU A 1 85 ? -3.163 1.355 -12.017 1.00 92.94 85 GLU A O 1
ATOM 618 N N . ALA A 1 86 ? -5.233 1.279 -11.137 1.00 90.81 86 ALA A N 1
ATOM 619 C CA . ALA A 1 86 ? -5.640 2.583 -11.654 1.00 90.81 86 ALA A CA 1
ATOM 620 C C . ALA A 1 86 ? -4.750 3.714 -11.115 1.00 90.81 86 ALA A C 1
ATOM 622 O O . ALA A 1 86 ? -4.300 4.573 -11.880 1.00 90.81 86 ALA A O 1
ATOM 623 N N . THR A 1 87 ? -4.449 3.702 -9.813 1.00 90.94 87 THR A N 1
ATOM 624 C CA . THR A 1 87 ? -3.562 4.683 -9.181 1.00 90.94 87 THR A CA 1
ATOM 625 C C . THR A 1 87 ? -2.156 4.638 -9.780 1.00 90.94 87 THR A C 1
ATOM 627 O O . THR A 1 87 ? -1.622 5.687 -10.149 1.00 90.94 87 THR A O 1
ATOM 630 N N . MET A 1 88 ? -1.554 3.450 -9.902 1.00 94.50 88 MET A N 1
ATOM 631 C CA . MET A 1 88 ? -0.183 3.306 -10.399 1.00 94.50 88 MET A CA 1
ATOM 632 C C . MET A 1 88 ? -0.063 3.665 -11.880 1.00 94.50 88 MET A C 1
ATOM 634 O O . MET A 1 88 ? 0.893 4.350 -12.245 1.00 94.50 88 MET A O 1
ATOM 638 N N . ARG A 1 89 ? -1.044 3.284 -12.713 1.00 94.12 89 ARG A N 1
ATOM 639 C CA . ARG A 1 89 ? -1.116 3.708 -14.123 1.00 94.12 89 ARG A CA 1
ATOM 640 C C . ARG A 1 89 ? -1.217 5.231 -14.252 1.00 94.12 89 ARG A C 1
ATOM 642 O O . ARG A 1 89 ? -0.598 5.806 -15.139 1.00 94.12 89 ARG A O 1
ATOM 649 N N . ASN A 1 90 ? -1.961 5.897 -13.366 1.00 91.31 90 ASN A N 1
ATOM 650 C CA . ASN A 1 90 ? -2.179 7.344 -13.442 1.00 91.31 90 ASN A CA 1
ATOM 651 C C . ASN A 1 90 ? -0.940 8.187 -13.081 1.00 91.31 90 ASN A C 1
ATOM 653 O O . ASN A 1 90 ? -0.831 9.332 -13.519 1.00 91.31 90 ASN A O 1
ATOM 657 N N . VAL A 1 91 ? -0.017 7.653 -12.273 1.00 91.88 91 VAL A N 1
ATOM 658 C CA . VAL A 1 91 ? 1.250 8.333 -11.928 1.00 91.88 91 VAL A CA 1
ATOM 659 C C . VAL A 1 91 ? 2.447 7.854 -12.750 1.00 91.88 91 VAL A C 1
ATOM 661 O O . VAL A 1 91 ? 3.544 8.392 -12.580 1.00 91.88 91 VAL A O 1
ATOM 664 N N . ASP A 1 92 ? 2.255 6.863 -13.623 1.00 95.75 92 ASP A N 1
ATOM 665 C CA . ASP A 1 92 ? 3.306 6.319 -14.479 1.00 95.75 92 ASP A CA 1
ATOM 666 C C . ASP A 1 92 ? 3.842 7.379 -15.455 1.00 95.75 92 ASP A C 1
ATOM 668 O O . ASP A 1 92 ? 3.078 8.157 -16.027 1.00 95.75 92 ASP A O 1
ATOM 672 N N . GLY A 1 93 ? 5.167 7.480 -15.597 1.00 95.88 93 GLY A N 1
ATOM 673 C CA . GLY A 1 93 ? 5.811 8.548 -16.377 1.00 95.88 93 GLY A CA 1
ATOM 674 C C . GLY A 1 93 ? 5.815 9.928 -15.700 1.00 95.88 93 GLY A C 1
ATOM 675 O O . GLY A 1 93 ? 6.411 10.872 -16.217 1.00 95.88 93 GLY A O 1
ATOM 676 N N . GLY A 1 94 ? 5.164 10.082 -14.543 1.00 94.94 94 GLY A N 1
ATOM 677 C CA . GLY A 1 94 ? 5.114 11.331 -13.788 1.00 94.94 94 GLY A CA 1
ATOM 678 C C . GLY A 1 94 ? 6.193 11.436 -12.708 1.00 94.94 94 GLY A C 1
ATOM 679 O O . GLY A 1 94 ? 6.869 10.474 -12.351 1.00 94.94 94 GLY A O 1
ATOM 680 N N . TYR A 1 95 ? 6.311 12.613 -12.089 1.00 94.62 95 TYR A N 1
ATOM 681 C CA . TYR A 1 95 ? 7.280 12.835 -11.006 1.00 94.62 95 TYR A CA 1
ATOM 682 C C . TYR A 1 95 ? 7.043 11.943 -9.770 1.00 94.62 95 TYR A C 1
ATOM 684 O O . TYR A 1 95 ? 7.954 11.729 -8.983 1.00 94.62 95 TYR A O 1
ATOM 692 N N . ARG A 1 96 ? 5.824 11.410 -9.591 1.00 90.94 96 ARG A N 1
ATOM 693 C CA . ARG A 1 96 ? 5.453 10.522 -8.473 1.00 90.94 96 ARG A CA 1
ATOM 694 C C . ARG A 1 96 ? 5.690 9.037 -8.763 1.00 90.94 96 ARG A C 1
ATOM 696 O O . ARG A 1 96 ? 5.420 8.224 -7.882 1.00 90.94 96 ARG A O 1
ATOM 703 N N . PHE A 1 97 ? 6.196 8.683 -9.948 1.00 95.50 97 PHE A N 1
ATOM 704 C CA . PHE A 1 97 ? 6.393 7.290 -10.358 1.00 95.50 97 PHE A CA 1
ATOM 705 C C . PHE A 1 97 ? 7.202 6.463 -9.344 1.00 95.50 97 PHE A C 1
ATOM 707 O O . PHE A 1 97 ? 6.909 5.287 -9.142 1.00 95.50 97 PHE A O 1
ATOM 714 N N . GLY A 1 98 ? 8.156 7.067 -8.629 1.00 93.69 98 GLY A N 1
ATOM 715 C CA . GLY A 1 98 ? 8.925 6.363 -7.597 1.00 93.69 98 GLY A CA 1
ATOM 716 C C . GLY A 1 98 ? 8.083 5.658 -6.530 1.00 93.69 98 GLY A C 1
ATOM 717 O O . GLY A 1 98 ? 8.507 4.645 -5.980 1.00 93.69 98 GLY A O 1
ATOM 718 N N . LEU A 1 99 ? 6.857 6.121 -6.282 1.00 93.00 99 LEU A N 1
ATOM 719 C CA . LEU A 1 99 ? 5.931 5.465 -5.359 1.00 93.00 99 LEU A CA 1
ATOM 720 C C . LEU A 1 99 ? 5.272 4.222 -5.967 1.00 93.00 99 LEU A C 1
ATOM 722 O O . LEU A 1 99 ? 5.061 3.249 -5.248 1.00 93.00 99 LEU A O 1
ATOM 726 N N . THR A 1 100 ? 5.019 4.212 -7.280 1.00 94.06 100 THR A N 1
ATOM 727 C CA . THR A 1 100 ? 4.658 2.993 -8.024 1.00 94.06 100 THR A CA 1
ATOM 728 C C . THR A 1 100 ? 5.791 1.982 -7.944 1.00 94.06 100 THR A C 1
ATOM 730 O O . THR A 1 100 ? 5.562 0.836 -7.563 1.00 94.06 100 THR A O 1
ATOM 733 N N . PHE A 1 101 ? 7.024 2.413 -8.227 1.00 94.50 101 PHE A N 1
ATOM 734 C CA . PHE A 1 101 ? 8.197 1.540 -8.178 1.00 94.50 101 PHE A CA 1
ATOM 735 C C . PHE A 1 101 ? 8.400 0.923 -6.784 1.00 94.50 101 PHE A C 1
ATOM 737 O O . PHE A 1 101 ? 8.543 -0.296 -6.649 1.00 94.50 101 PHE A O 1
ATOM 744 N N . GLY A 1 102 ? 8.329 1.748 -5.734 1.00 93.19 102 GLY A N 1
ATOM 745 C CA . GLY A 1 102 ? 8.394 1.288 -4.346 1.00 93.19 102 GLY A CA 1
ATOM 746 C C . GLY A 1 102 ? 7.224 0.384 -3.951 1.00 93.19 102 GLY A C 1
ATOM 747 O O . GLY A 1 102 ? 7.427 -0.588 -3.231 1.00 93.19 102 GLY A O 1
ATOM 748 N N . GLY A 1 103 ? 6.017 0.657 -4.453 1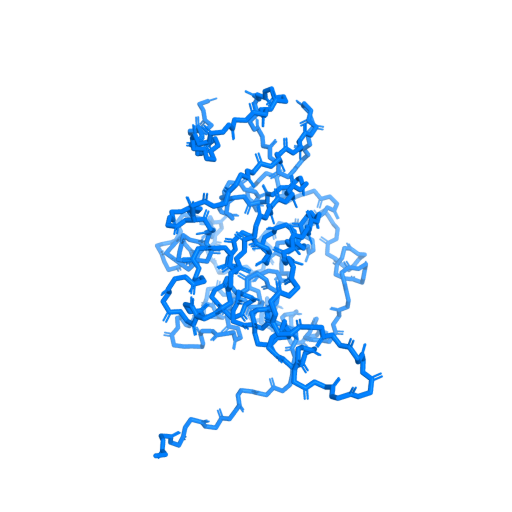.00 93.25 103 GLY A N 1
ATOM 749 C CA . GLY A 1 103 ? 4.829 -0.166 -4.228 1.00 93.25 103 GLY A CA 1
ATOM 750 C C . GLY A 1 103 ? 4.945 -1.567 -4.822 1.00 93.25 103 GLY A C 1
ATOM 751 O O . GLY A 1 103 ? 4.755 -2.549 -4.111 1.00 93.25 103 GLY A O 1
ATOM 752 N N . VAL A 1 104 ? 5.317 -1.677 -6.101 1.00 94.19 104 VAL A N 1
ATOM 753 C CA . VAL A 1 104 ? 5.513 -2.983 -6.759 1.00 94.19 104 VAL A CA 1
ATOM 754 C C . VAL A 1 104 ? 6.648 -3.763 -6.089 1.00 94.19 104 VAL A C 1
ATOM 756 O O . VAL A 1 104 ? 6.497 -4.953 -5.819 1.00 94.19 104 VAL A O 1
ATOM 759 N N . THR A 1 105 ? 7.742 -3.084 -5.731 1.00 92.75 105 THR A N 1
ATOM 760 C CA . THR A 1 105 ? 8.851 -3.691 -4.973 1.00 92.75 105 THR A CA 1
ATOM 761 C C . THR A 1 105 ? 8.401 -4.171 -3.591 1.00 92.75 105 THR A C 1
ATOM 763 O O . THR A 1 105 ? 8.757 -5.268 -3.165 1.00 92.75 105 THR A O 1
ATOM 766 N N . GLY A 1 106 ? 7.593 -3.378 -2.886 1.00 92.25 106 GLY A N 1
ATOM 767 C CA . GLY A 1 106 ? 7.053 -3.731 -1.576 1.00 92.25 106 GLY A CA 1
ATOM 768 C C . GLY A 1 106 ? 6.127 -4.946 -1.623 1.00 92.25 106 GLY A C 1
ATOM 769 O O . GLY A 1 106 ? 6.226 -5.816 -0.755 1.00 92.25 106 GLY A O 1
ATOM 770 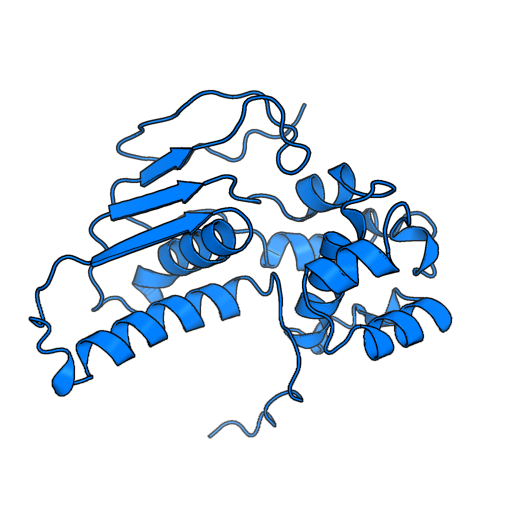N N . ILE A 1 107 ? 5.286 -5.041 -2.658 1.00 93.50 107 ILE A N 1
ATOM 771 C CA . ILE A 1 107 ? 4.408 -6.192 -2.904 1.00 93.50 107 ILE A CA 1
ATOM 772 C C . ILE A 1 107 ? 5.231 -7.442 -3.237 1.00 93.50 107 ILE A C 1
ATOM 774 O O . ILE A 1 107 ? 5.003 -8.480 -2.621 1.00 93.50 107 ILE A O 1
ATOM 778 N N . ASP A 1 108 ? 6.220 -7.358 -4.132 1.00 92.56 108 ASP A N 1
ATOM 779 C CA . ASP A 1 108 ? 7.099 -8.495 -4.462 1.00 92.56 108 ASP A CA 1
ATOM 780 C C . ASP A 1 108 ? 7.804 -9.051 -3.214 1.00 92.56 108 ASP A C 1
ATOM 782 O O . ASP A 1 108 ? 7.829 -10.257 -2.974 1.00 92.56 108 ASP A O 1
ATOM 786 N N . ARG A 1 109 ? 8.293 -8.163 -2.341 1.00 89.25 109 ARG A N 1
ATOM 787 C CA . ARG A 1 109 ? 8.921 -8.557 -1.071 1.00 89.25 109 ARG A CA 1
ATOM 788 C C . ARG A 1 109 ? 7.950 -9.185 -0.078 1.00 89.25 109 ARG A C 1
ATOM 790 O O . ARG A 1 109 ? 8.361 -10.015 0.735 1.00 89.25 109 ARG A O 1
ATOM 797 N N . ALA A 1 110 ? 6.700 -8.734 -0.070 1.00 90.50 110 ALA A N 1
ATOM 798 C CA . ALA A 1 110 ? 5.670 -9.267 0.811 1.00 90.50 110 ALA A CA 1
ATOM 799 C C . ALA A 1 110 ? 5.147 -10.631 0.342 1.00 90.50 110 ALA A C 1
ATOM 801 O O . ALA A 1 110 ? 4.746 -11.426 1.194 1.00 90.50 110 ALA A O 1
ATOM 802 N N . TYR A 1 111 ? 5.190 -10.881 -0.969 1.00 90.62 111 TYR A N 1
ATOM 803 C CA . TYR A 1 111 ? 4.640 -12.057 -1.640 1.00 90.62 111 TYR A CA 1
ATOM 804 C C . TYR A 1 111 ? 5.648 -12.643 -2.651 1.00 90.62 111 TYR A C 1
ATOM 806 O O . TYR A 1 111 ? 5.374 -12.652 -3.857 1.00 90.62 111 TYR A O 1
ATOM 814 N N . PRO A 1 112 ? 6.825 -13.134 -2.207 1.00 89.19 112 PRO A N 1
ATOM 815 C CA . PRO A 1 112 ? 7.866 -13.646 -3.106 1.00 89.19 112 PRO A CA 1
ATOM 816 C C . PRO A 1 112 ? 7.389 -14.827 -3.966 1.00 89.19 112 PRO A C 1
ATOM 818 O O . PRO A 1 112 ? 7.905 -15.057 -5.059 1.00 89.19 112 PRO A O 1
ATOM 821 N N . GLU A 1 113 ? 6.364 -15.555 -3.519 1.00 89.06 113 GLU A N 1
ATOM 822 C CA . GLU A 1 113 ? 5.713 -16.622 -4.280 1.00 89.06 113 GLU A CA 1
ATOM 823 C C . GLU A 1 113 ? 5.015 -16.130 -5.559 1.00 89.06 113 GLU A C 1
ATOM 825 O O . GLU A 1 113 ? 4.784 -16.924 -6.470 1.00 89.06 113 GLU A O 1
ATOM 830 N N . LYS A 1 114 ? 4.702 -14.830 -5.655 1.00 87.81 114 LYS A N 1
ATOM 831 C CA . LYS A 1 114 ? 4.146 -14.205 -6.866 1.00 87.81 114 LYS A CA 1
ATOM 832 C C . LYS A 1 114 ? 5.205 -13.928 -7.931 1.00 87.81 114 LYS A C 1
ATOM 834 O O . LYS A 1 114 ? 4.831 -13.678 -9.073 1.00 87.81 114 LYS A O 1
ATOM 839 N N . ARG A 1 115 ? 6.496 -14.002 -7.573 1.00 90.31 115 ARG A N 1
ATOM 840 C CA . ARG A 1 115 ? 7.648 -13.865 -8.483 1.00 90.31 115 ARG A CA 1
ATOM 841 C C . ARG A 1 115 ? 7.571 -12.602 -9.356 1.00 90.31 115 ARG A C 1
ATOM 843 O O . ARG A 1 115 ? 7.952 -12.636 -10.524 1.00 90.31 115 ARG A O 1
ATOM 850 N N . LEU A 1 116 ? 7.091 -11.477 -8.811 1.00 92.44 116 LEU A N 1
ATOM 851 C CA . LEU A 1 116 ? 6.944 -10.238 -9.588 1.00 92.44 116 LEU A CA 1
ATOM 852 C C . LEU A 1 116 ? 8.299 -9.695 -10.043 1.00 92.44 116 LEU A C 1
ATOM 854 O O . LEU A 1 116 ? 8.379 -9.096 -11.111 1.00 92.44 116 LEU A O 1
ATOM 858 N N . GLY A 1 117 ? 9.371 -9.962 -9.293 1.00 92.25 117 GLY A N 1
ATOM 859 C CA . GLY A 1 117 ? 10.741 -9.648 -9.700 1.00 92.25 117 GLY A CA 1
ATOM 860 C C . GLY A 1 117 ? 11.157 -10.263 -11.046 1.00 92.25 117 GLY A C 1
ATOM 861 O O . GLY A 1 117 ? 12.072 -9.751 -11.683 1.00 92.25 117 GLY A O 1
ATOM 862 N N . GLU A 1 118 ? 10.486 -11.313 -11.529 1.00 95.19 118 GLU A N 1
ATOM 863 C CA . GLU A 1 118 ? 10.757 -11.908 -12.850 1.00 95.19 118 GLU A CA 1
ATOM 864 C C . GLU A 1 118 ? 10.167 -11.111 -14.012 1.00 95.19 118 GLU A C 1
ATOM 866 O O . GLU A 1 118 ? 10.555 -11.320 -15.159 1.00 95.19 118 GLU A O 1
ATOM 871 N N . LEU A 1 119 ? 9.274 -10.161 -13.724 1.00 96.12 119 LEU A N 1
ATOM 872 C CA . LEU A 1 119 ? 8.761 -9.215 -14.713 1.00 96.12 119 LEU A CA 1
ATOM 873 C C . LEU A 1 119 ? 9.787 -8.108 -15.026 1.00 96.12 119 LEU A C 1
ATOM 875 O O . LEU A 1 119 ? 9.662 -7.411 -16.036 1.00 96.12 119 LEU A O 1
ATOM 879 N N . PHE A 1 120 ? 10.795 -7.939 -14.163 1.00 97.06 120 PHE A N 1
ATOM 880 C CA . PHE A 1 120 ? 11.799 -6.880 -14.241 1.00 97.06 120 PHE A CA 1
ATOM 881 C C . PHE A 1 120 ? 13.029 -7.297 -15.055 1.00 97.06 120 PHE A C 1
ATOM 883 O O . PHE A 1 120 ? 13.505 -8.433 -14.970 1.00 97.06 120 PHE A O 1
ATOM 890 N N . SER A 1 121 ? 13.593 -6.349 -15.811 1.00 98.06 121 SER A N 1
ATOM 891 C CA . SER A 1 121 ? 14.882 -6.541 -16.485 1.00 98.06 121 SER A CA 1
ATOM 892 C C . SER A 1 121 ? 16.018 -6.711 -15.455 1.00 98.06 121 SER A C 1
ATOM 894 O O . SER A 1 121 ? 15.818 -6.478 -14.255 1.00 98.06 121 SER A O 1
ATOM 896 N N . PRO A 1 122 ? 17.235 -7.130 -15.856 1.00 97.56 122 PRO A N 1
ATOM 897 C CA . PRO A 1 122 ? 18.396 -7.108 -14.963 1.00 97.56 122 PRO A CA 1
ATOM 898 C C . PRO A 1 122 ? 18.612 -5.741 -14.292 1.00 97.56 122 PRO A C 1
ATOM 900 O O . PRO A 1 122 ? 18.831 -5.682 -13.081 1.00 97.56 122 PRO A O 1
ATOM 903 N N . GLU A 1 123 ? 18.459 -4.650 -15.043 1.00 96.19 123 GLU A N 1
ATOM 904 C CA . GLU A 1 123 ? 18.553 -3.271 -14.549 1.00 96.19 123 GLU A CA 1
ATOM 905 C C . GLU A 1 123 ? 17.404 -2.943 -13.589 1.00 96.19 123 GLU A C 1
ATOM 907 O O . GLU A 1 123 ? 17.631 -2.350 -12.534 1.00 96.19 123 GLU A O 1
ATOM 912 N N . GLY A 1 124 ? 16.181 -3.378 -13.908 1.00 96.38 124 GLY A N 1
ATOM 913 C CA . GLY A 1 124 ? 15.019 -3.243 -13.031 1.00 96.38 124 GLY A CA 1
ATOM 914 C C . GLY A 1 124 ? 15.210 -3.923 -11.683 1.00 96.38 124 GLY A C 1
ATOM 915 O O . GLY A 1 124 ? 15.009 -3.302 -10.640 1.00 96.38 124 GLY A O 1
ATOM 916 N N . ARG A 1 125 ? 15.690 -5.168 -11.685 1.00 95.56 125 ARG A N 1
ATOM 917 C CA . ARG A 1 125 ? 15.995 -5.904 -10.450 1.00 95.56 125 ARG A CA 1
ATOM 918 C C . ARG A 1 125 ? 17.128 -5.256 -9.660 1.00 95.56 125 ARG A C 1
ATOM 920 O O . ARG A 1 125 ? 17.043 -5.186 -8.435 1.00 95.56 125 ARG A O 1
ATOM 927 N N . ALA A 1 126 ? 18.160 -4.746 -10.333 1.00 94.75 126 ALA A N 1
ATOM 928 C CA . ALA A 1 126 ? 19.220 -3.987 -9.673 1.00 94.75 126 ALA A CA 1
ATOM 929 C C . ALA A 1 126 ? 18.669 -2.713 -9.008 1.00 94.75 126 ALA A C 1
ATOM 931 O O . ALA A 1 126 ? 19.003 -2.430 -7.858 1.00 94.75 126 ALA A O 1
ATOM 932 N N . ALA A 1 127 ? 17.763 -1.995 -9.679 1.00 94.25 127 ALA A N 1
ATOM 933 C CA . ALA A 1 127 ? 17.084 -0.831 -9.116 1.00 94.25 127 ALA A CA 1
ATOM 934 C C . ALA A 1 127 ? 16.188 -1.196 -7.917 1.00 94.25 127 ALA A C 1
ATOM 936 O O . ALA A 1 127 ? 16.199 -0.482 -6.917 1.00 94.25 127 ALA A O 1
ATOM 937 N N . MET A 1 128 ? 15.472 -2.327 -7.956 1.00 92.25 128 MET A N 1
ATOM 938 C CA . MET A 1 128 ? 14.678 -2.806 -6.812 1.00 92.25 128 MET A CA 1
ATOM 939 C C . MET A 1 128 ? 15.561 -3.066 -5.584 1.00 92.25 128 MET A C 1
ATOM 941 O O . MET A 1 128 ? 15.190 -2.718 -4.463 1.00 92.25 128 MET A O 1
ATOM 945 N N . GLN A 1 129 ? 16.743 -3.656 -5.789 1.00 89.88 129 GLN A N 1
ATOM 946 C CA . GLN A 1 129 ? 17.704 -3.904 -4.711 1.00 89.88 129 GLN A CA 1
ATOM 947 C C . GLN A 1 129 ? 18.306 -2.603 -4.172 1.00 89.88 129 GLN A C 1
ATOM 949 O O . GLN A 1 129 ? 18.359 -2.413 -2.955 1.00 89.88 129 GLN A O 1
ATOM 954 N N . ALA A 1 130 ? 18.701 -1.686 -5.059 1.00 89.38 130 ALA A N 1
ATOM 955 C CA . ALA A 1 130 ? 19.256 -0.387 -4.681 1.00 89.38 130 ALA A CA 1
ATOM 956 C C . ALA A 1 130 ? 18.254 0.468 -3.886 1.00 89.38 130 ALA A C 1
ATOM 958 O O . ALA A 1 130 ? 18.640 1.165 -2.951 1.00 89.38 130 ALA A O 1
ATOM 959 N N . SER A 1 131 ? 16.963 0.357 -4.201 1.00 88.06 131 SER A N 1
ATOM 960 C CA . SER A 1 131 ? 15.887 1.100 -3.538 1.00 88.06 131 SER A CA 1
ATOM 961 C C . SER A 1 131 ? 15.278 0.369 -2.332 1.00 88.06 131 SER A C 1
ATOM 963 O O . SER A 1 131 ? 14.284 0.825 -1.771 1.00 88.06 131 SER A O 1
ATOM 965 N N . SER A 1 132 ? 15.856 -0.753 -1.893 1.00 81.38 132 SER A N 1
ATOM 966 C CA . SER A 1 132 ? 15.273 -1.614 -0.846 1.00 81.38 132 SER A CA 1
ATOM 967 C C . SER A 1 132 ? 15.161 -0.969 0.544 1.00 81.38 132 SER A C 1
ATOM 969 O O . SER A 1 132 ? 14.308 -1.374 1.342 1.00 81.38 132 SER A O 1
ATOM 971 N N . ALA A 1 133 ? 15.997 0.033 0.822 1.00 83.56 133 ALA A N 1
ATOM 972 C CA . ALA A 1 133 ? 15.986 0.832 2.048 1.00 83.56 133 ALA A CA 1
ATOM 973 C C . ALA A 1 133 ? 15.529 2.284 1.815 1.00 83.56 133 ALA A C 1
ATOM 975 O O . ALA A 1 133 ? 15.548 3.081 2.751 1.00 83.56 133 ALA A O 1
ATOM 976 N N . ALA A 1 134 ? 15.127 2.628 0.587 1.00 87.00 134 ALA A N 1
ATOM 977 C CA . ALA A 1 134 ? 14.799 3.999 0.228 1.00 87.00 134 ALA A CA 1
ATOM 978 C C . ALA A 1 134 ? 13.465 4.444 0.844 1.00 87.00 134 ALA A C 1
ATOM 980 O O . ALA A 1 134 ? 12.453 3.735 0.798 1.00 87.00 134 ALA A O 1
ATOM 981 N N . CYS A 1 135 ? 13.449 5.657 1.384 1.00 89.69 135 CYS A N 1
ATOM 982 C CA . CYS A 1 135 ? 12.236 6.310 1.862 1.00 89.69 135 CYS A CA 1
ATOM 983 C C . CYS A 1 135 ? 11.404 6.873 0.697 1.00 89.69 135 CYS A C 1
ATOM 985 O O . CYS A 1 135 ? 11.882 7.044 -0.422 1.00 89.69 135 CYS A O 1
ATOM 987 N N . ALA A 1 136 ? 10.146 7.238 0.964 1.00 88.94 136 ALA A N 1
ATOM 988 C CA . ALA A 1 136 ? 9.229 7.754 -0.059 1.00 88.94 136 ALA A CA 1
ATOM 989 C C . ALA A 1 136 ? 9.795 8.951 -0.850 1.00 88.94 136 ALA A C 1
ATOM 991 O O . ALA A 1 136 ? 9.648 9.007 -2.068 1.00 88.94 136 ALA A O 1
ATOM 992 N N . VAL A 1 137 ? 10.458 9.897 -0.175 1.00 91.06 137 VAL A N 1
ATOM 993 C CA . VAL A 1 137 ? 11.062 11.073 -0.827 1.00 91.06 137 VAL A CA 1
ATOM 994 C C . VAL A 1 137 ? 12.243 10.677 -1.714 1.00 91.06 137 VAL A C 1
ATOM 996 O O . VAL A 1 137 ? 12.372 11.200 -2.817 1.00 91.06 137 VAL A O 1
ATOM 999 N N . GLU A 1 138 ? 13.064 9.725 -1.274 1.00 91.88 138 GLU A N 1
ATOM 1000 C CA . GLU A 1 138 ? 14.209 9.218 -2.038 1.00 91.88 138 GLU A CA 1
ATOM 1001 C C . GLU A 1 138 ? 13.747 8.438 -3.268 1.00 91.88 138 GLU A C 1
ATOM 1003 O O . GLU A 1 138 ? 14.259 8.656 -4.360 1.00 91.88 138 GLU A O 1
ATOM 1008 N N . LEU A 1 139 ? 12.716 7.601 -3.127 1.00 92.12 139 LEU A N 1
ATOM 1009 C CA . LEU A 1 139 ? 12.087 6.908 -4.250 1.00 92.12 139 LEU A CA 1
ATOM 1010 C C . LEU A 1 139 ? 11.574 7.896 -5.302 1.00 92.12 139 LEU A C 1
ATOM 1012 O O . LEU A 1 139 ? 11.823 7.713 -6.493 1.00 92.12 139 LEU A O 1
ATOM 1016 N N . ILE A 1 140 ? 10.875 8.952 -4.870 1.00 93.38 140 ILE A N 1
ATOM 1017 C CA . ILE A 1 140 ? 10.408 10.020 -5.762 1.00 93.38 140 ILE A CA 1
ATOM 1018 C C . ILE A 1 140 ? 11.599 10.685 -6.452 1.00 93.38 140 ILE A C 1
ATOM 1020 O O . ILE A 1 140 ? 11.592 10.798 -7.672 1.00 93.38 140 ILE A O 1
ATOM 1024 N N . ALA A 1 141 ? 12.618 11.103 -5.701 1.00 95.06 141 ALA A N 1
ATOM 1025 C CA . ALA A 1 141 ? 13.772 11.806 -6.253 1.00 95.06 141 ALA A CA 1
ATOM 1026 C C . ALA A 1 141 ? 14.551 10.952 -7.269 1.00 95.06 141 ALA A C 1
ATOM 1028 O O . ALA A 1 141 ? 14.903 11.444 -8.339 1.00 95.06 141 ALA A O 1
ATOM 1029 N N . THR A 1 142 ? 14.770 9.671 -6.969 1.00 95.06 142 THR A N 1
ATOM 1030 C CA . THR A 1 142 ? 15.543 8.747 -7.814 1.00 95.06 142 THR A CA 1
ATOM 1031 C C . THR A 1 142 ? 14.796 8.338 -9.082 1.00 95.06 142 THR A C 1
ATOM 1033 O O . THR A 1 142 ? 15.412 8.164 -10.134 1.00 95.06 142 THR A O 1
ATOM 1036 N N . HIS A 1 143 ? 13.474 8.171 -9.004 1.00 96.25 143 HIS A N 1
ATOM 1037 C CA . HIS A 1 143 ? 12.679 7.593 -10.091 1.00 96.25 143 HIS A CA 1
ATOM 1038 C C . HIS A 1 143 ? 11.690 8.582 -10.732 1.00 96.25 143 HIS A C 1
ATOM 1040 O O . HIS A 1 143 ? 10.822 8.171 -11.500 1.00 96.25 143 HIS A O 1
ATOM 1046 N N . ALA A 1 144 ? 11.776 9.882 -10.441 1.00 96.25 144 ALA A N 1
ATOM 1047 C CA . ALA A 1 144 ? 10.893 10.880 -11.043 1.00 96.25 144 ALA A CA 1
ATOM 1048 C C . ALA A 1 144 ? 10.906 10.804 -12.581 1.00 96.25 144 ALA A C 1
ATOM 1050 O O . ALA A 1 144 ? 11.963 10.694 -13.201 1.00 96.25 144 ALA A O 1
ATOM 1051 N N . PHE A 1 145 ? 9.718 10.895 -13.189 1.00 96.62 145 PHE A N 1
ATOM 1052 C CA . PHE A 1 145 ? 9.503 10.902 -14.644 1.00 96.62 145 PHE A CA 1
ATOM 1053 C C . PHE A 1 145 ? 9.914 9.620 -15.385 1.00 96.62 145 PHE A C 1
ATOM 1055 O O . PHE A 1 145 ? 9.895 9.585 -16.614 1.00 96.62 145 PHE A O 1
ATOM 1062 N N . ARG A 1 146 ? 10.250 8.553 -14.654 1.00 97.38 146 ARG A N 1
ATOM 1063 C CA . ARG A 1 146 ? 10.386 7.204 -15.210 1.00 97.38 146 ARG A CA 1
ATOM 1064 C C . ARG A 1 146 ? 9.020 6.544 -15.375 1.00 97.38 146 ARG A C 1
ATOM 1066 O O . ARG A 1 146 ? 8.026 6.995 -14.805 1.00 97.38 146 ARG A O 1
ATOM 1073 N N . SER A 1 147 ? 8.980 5.472 -16.154 1.00 97.50 147 SER A N 1
ATOM 1074 C CA . SER A 1 147 ? 7.817 4.595 -16.303 1.00 97.50 147 SER A CA 1
ATOM 1075 C C . SER A 1 147 ? 8.176 3.168 -15.907 1.00 97.50 147 SER A C 1
ATOM 1077 O O . SER A 1 147 ? 9.337 2.764 -15.985 1.00 97.50 147 SER A O 1
ATOM 1079 N N . LEU A 1 148 ? 7.181 2.375 -15.508 1.00 96.62 148 LEU A N 1
ATOM 1080 C CA . LEU A 1 148 ? 7.392 0.977 -15.140 1.00 96.62 148 LEU A CA 1
ATOM 1081 C C . LEU A 1 148 ? 8.020 0.190 -16.295 1.00 96.62 148 LEU A C 1
ATOM 1083 O O . LEU A 1 148 ? 8.882 -0.651 -16.054 1.00 96.62 148 LEU A O 1
ATOM 1087 N N 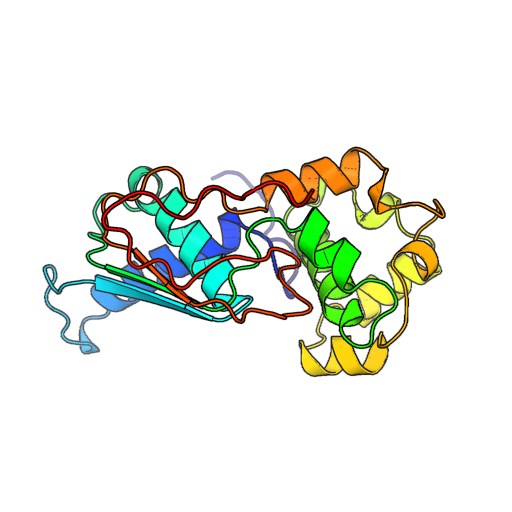. ARG A 1 149 ? 7.673 0.545 -17.541 1.00 97.38 149 ARG A N 1
ATOM 1088 C CA . ARG A 1 149 ? 8.252 -0.053 -18.755 1.00 97.38 149 ARG A CA 1
ATOM 1089 C C . ARG A 1 149 ? 9.762 0.148 -18.888 1.00 97.38 149 ARG A C 1
ATOM 1091 O O . ARG A 1 149 ? 10.398 -0.610 -19.605 1.00 97.38 149 ARG A O 1
ATOM 1098 N N . ASP A 1 150 ? 10.332 1.148 -18.213 1.00 97.56 150 ASP A N 1
ATOM 1099 C CA . ASP A 1 150 ? 11.777 1.405 -18.231 1.00 97.56 150 ASP A CA 1
ATOM 1100 C C . ASP A 1 150 ? 12.547 0.383 -17.370 1.00 97.56 150 ASP A C 1
ATOM 1102 O O . ASP A 1 150 ? 13.772 0.312 -17.445 1.00 97.56 150 ASP A O 1
ATOM 1106 N N . TYR A 1 151 ? 11.839 -0.391 -16.537 1.00 97.38 151 TYR A N 1
ATOM 1107 C CA . TYR A 1 151 ? 12.404 -1.368 -15.602 1.00 97.38 151 TYR A CA 1
ATOM 1108 C C . TYR A 1 151 ? 11.935 -2.808 -15.866 1.00 97.38 151 TYR A C 1
ATOM 1110 O O . TYR A 1 151 ? 12.433 -3.739 -15.228 1.00 97.38 151 TYR A O 1
ATOM 1118 N N . THR A 1 152 ? 10.977 -3.016 -16.771 1.00 97.88 152 THR A N 1
ATOM 1119 C CA . THR A 1 152 ? 10.382 -4.329 -17.056 1.00 97.88 152 THR A CA 1
ATOM 1120 C C . THR A 1 152 ? 10.831 -4.906 -18.389 1.00 97.88 152 THR A C 1
ATOM 1122 O O . THR A 1 152 ? 11.272 -4.189 -19.280 1.00 97.88 152 THR A O 1
ATOM 1125 N N . ILE A 1 153 ? 10.728 -6.231 -18.520 1.00 97.88 153 ILE A N 1
ATOM 1126 C CA . ILE A 1 153 ? 11.049 -6.942 -19.768 1.00 97.88 153 ILE A CA 1
ATOM 1127 C C . ILE A 1 153 ? 9.982 -6.650 -20.834 1.00 97.88 153 ILE A C 1
ATOM 1129 O O . ILE A 1 153 ? 10.306 -6.395 -21.990 1.00 97.88 153 ILE A O 1
ATOM 1133 N N . ASP A 1 154 ? 8.705 -6.686 -20.440 1.00 96.75 154 ASP A N 1
ATOM 1134 C CA . ASP A 1 154 ? 7.582 -6.350 -21.317 1.00 96.75 154 ASP A CA 1
ATOM 1135 C C . ASP A 1 154 ? 7.372 -4.822 -21.355 1.00 96.75 154 ASP A C 1
ATOM 1137 O O . ASP A 1 154 ? 7.377 -4.188 -20.292 1.00 96.75 154 ASP A O 1
ATOM 1141 N N . PRO A 1 155 ? 7.154 -4.209 -22.536 1.00 95.69 155 PRO A N 1
ATOM 1142 C CA . PRO A 1 155 ? 6.907 -2.770 -22.661 1.00 95.69 155 PRO A CA 1
ATOM 1143 C C . PRO A 1 155 ? 5.531 -2.318 -22.136 1.00 95.69 155 PRO A C 1
ATOM 1145 O O . PRO A 1 155 ? 5.278 -1.113 -22.039 1.00 95.69 155 PRO A O 1
ATOM 1148 N N . ARG A 1 156 ? 4.626 -3.251 -21.818 1.00 96.38 156 ARG A N 1
ATOM 1149 C CA . ARG A 1 156 ? 3.281 -3.018 -21.271 1.00 96.38 156 ARG A CA 1
ATOM 1150 C C . ARG A 1 156 ? 3.079 -3.808 -19.969 1.00 96.38 156 ARG A C 1
ATOM 1152 O O . ARG A 1 156 ? 2.174 -4.638 -19.877 1.00 96.38 156 ARG A O 1
ATOM 1159 N N . PRO A 1 157 ? 3.866 -3.531 -18.915 1.00 95.81 157 PRO A N 1
ATOM 1160 C CA . PRO A 1 157 ? 3.877 -4.353 -17.704 1.00 95.81 157 PRO A CA 1
ATOM 1161 C C . PRO A 1 157 ? 2.529 -4.409 -16.982 1.00 95.81 157 PRO A C 1
ATOM 1163 O O . PRO A 1 157 ? 2.180 -5.435 -16.406 1.00 95.81 157 PRO A O 1
ATOM 1166 N N . PHE A 1 158 ? 1.735 -3.339 -17.044 1.00 95.62 158 PHE A N 1
ATOM 1167 C CA . PHE A 1 158 ? 0.408 -3.315 -16.432 1.00 95.62 158 PHE A CA 1
ATOM 1168 C C . PHE A 1 158 ? -0.621 -4.219 -17.129 1.00 95.62 158 PHE A C 1
ATOM 1170 O O . PHE A 1 158 ? -1.675 -4.477 -16.555 1.00 95.62 158 PHE A O 1
ATOM 1177 N N . ASP A 1 159 ? -0.344 -4.712 -18.338 1.00 96.19 159 ASP A N 1
ATOM 1178 C CA . ASP A 1 159 ? -1.227 -5.652 -19.037 1.00 96.19 159 ASP A CA 1
ATOM 1179 C C . ASP A 1 159 ? -0.927 -7.114 -18.641 1.00 96.19 159 ASP A C 1
ATOM 1181 O O . ASP A 1 159 ? -1.694 -8.018 -18.978 1.00 96.19 159 ASP A O 1
ATOM 1185 N N . LEU A 1 160 ? 0.159 -7.356 -17.893 1.00 95.69 160 LEU A N 1
ATOM 1186 C CA . LEU A 1 160 ? 0.572 -8.687 -17.455 1.00 95.69 160 LEU A CA 1
ATOM 1187 C C . LEU A 1 160 ? -0.334 -9.208 -16.325 1.00 95.69 160 LEU A C 1
ATOM 1189 O O . LEU A 1 160 ? -0.430 -8.553 -15.281 1.00 95.69 160 LEU A O 1
ATOM 1193 N N . PRO A 1 161 ? -0.928 -10.413 -16.456 1.00 95.38 161 PRO A N 1
ATOM 1194 C CA . PRO A 1 161 ? -1.833 -10.967 -15.446 1.00 95.38 161 PRO A CA 1
ATOM 1195 C C . PRO A 1 161 ? -1.225 -11.025 -14.042 1.00 95.38 161 PRO A C 1
ATOM 1197 O O . PRO A 1 161 ? -1.861 -10.611 -13.082 1.00 95.38 161 PRO A O 1
ATOM 1200 N N . ALA A 1 162 ? 0.041 -11.439 -13.925 1.00 94.38 162 ALA A N 1
ATOM 1201 C CA . ALA A 1 162 ? 0.719 -11.558 -12.635 1.00 94.38 162 ALA A CA 1
ATOM 1202 C C . ALA A 1 162 ? 0.775 -10.229 -11.860 1.00 94.38 162 ALA A C 1
ATOM 1204 O O . ALA A 1 162 ? 0.544 -10.212 -10.649 1.00 94.38 162 ALA A O 1
ATOM 1205 N N . LEU A 1 163 ? 1.043 -9.112 -12.550 1.00 95.75 163 LEU A N 1
ATOM 1206 C CA . LEU A 1 163 ? 1.056 -7.795 -11.916 1.00 95.75 163 LEU A CA 1
ATOM 1207 C C . LEU A 1 163 ? -0.365 -7.361 -11.547 1.00 95.75 163 LEU A C 1
ATOM 1209 O O . LEU A 1 163 ? -0.595 -6.940 -10.416 1.00 95.75 163 LEU A O 1
ATOM 1213 N N . ARG A 1 164 ? -1.328 -7.505 -12.465 1.00 95.75 164 ARG A N 1
ATOM 1214 C CA . ARG A 1 164 ? -2.730 -7.126 -12.221 1.00 95.75 164 ARG A CA 1
ATOM 1215 C C . ARG A 1 164 ? -3.338 -7.880 -11.044 1.00 95.75 164 ARG A C 1
ATOM 1217 O O . ARG A 1 164 ? -3.967 -7.263 -10.185 1.00 95.75 164 ARG A O 1
ATOM 1224 N N . ASP A 1 165 ? -3.090 -9.182 -10.956 1.00 95.12 165 ASP A N 1
ATOM 1225 C CA . ASP A 1 165 ? -3.543 -10.020 -9.848 1.00 95.12 165 ASP A CA 1
ATOM 1226 C C . ASP A 1 165 ? -2.934 -9.555 -8.523 1.00 95.12 165 ASP A C 1
ATOM 1228 O O . ASP A 1 165 ? -3.642 -9.414 -7.525 1.00 95.12 165 ASP A O 1
ATOM 1232 N N . ALA A 1 166 ? -1.630 -9.266 -8.502 1.00 95.19 166 ALA A N 1
ATOM 1233 C CA . ALA A 1 166 ? -0.962 -8.794 -7.296 1.00 95.19 166 ALA A CA 1
ATOM 1234 C C . ALA A 1 166 ? -1.487 -7.425 -6.835 1.00 95.19 166 ALA A C 1
ATOM 1236 O O . ALA A 1 166 ? -1.721 -7.236 -5.639 1.00 95.19 166 ALA A O 1
ATOM 1237 N N . LEU A 1 167 ? -1.716 -6.488 -7.759 1.00 95.12 167 LEU A N 1
ATOM 1238 C CA . LEU A 1 167 ? -2.292 -5.176 -7.447 1.00 95.12 167 LEU A CA 1
ATOM 1239 C C . LEU A 1 167 ? -3.748 -5.292 -6.982 1.00 95.12 167 LEU A C 1
ATOM 1241 O O . LEU A 1 167 ? -4.136 -4.628 -6.021 1.00 95.12 167 LEU A O 1
ATOM 1245 N N . THR A 1 168 ? -4.533 -6.176 -7.600 1.00 93.75 168 THR A N 1
ATOM 1246 C CA . THR A 1 168 ? -5.936 -6.424 -7.233 1.00 93.75 168 THR A CA 1
ATOM 1247 C C . THR A 1 168 ? -6.043 -7.011 -5.829 1.00 93.75 16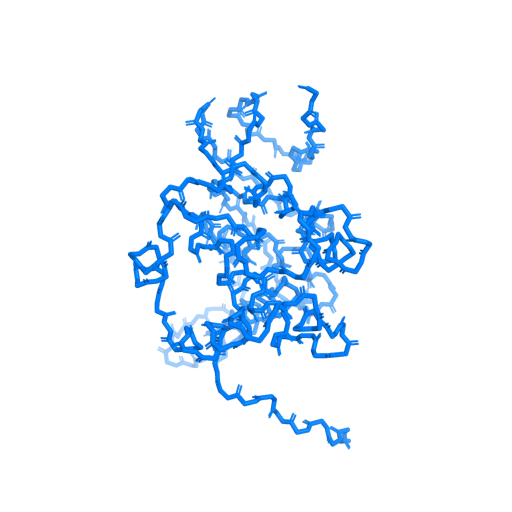8 THR A C 1
ATOM 1249 O O . THR A 1 168 ? -6.789 -6.496 -5.003 1.00 93.75 168 THR A O 1
ATOM 1252 N N . VAL A 1 169 ? -5.250 -8.041 -5.515 1.00 92.88 169 VAL A N 1
ATOM 1253 C CA . VAL A 1 169 ? -5.240 -8.678 -4.184 1.00 92.88 169 VAL A CA 1
ATOM 1254 C C . VAL A 1 169 ? -4.803 -7.704 -3.085 1.00 92.88 169 VAL A C 1
ATOM 1256 O O . VAL A 1 169 ? -5.238 -7.834 -1.944 1.00 92.88 169 VAL A O 1
ATOM 1259 N N . ASN A 1 170 ? -3.961 -6.722 -3.416 1.00 94.88 170 ASN A N 1
ATOM 1260 C CA . ASN A 1 170 ? -3.495 -5.707 -2.473 1.00 94.88 170 ASN A CA 1
ATOM 1261 C C . ASN A 1 170 ? -4.350 -4.430 -2.461 1.00 94.88 170 ASN A C 1
ATOM 1263 O O . ASN A 1 170 ? -4.105 -3.552 -1.636 1.00 94.88 170 ASN A O 1
ATOM 1267 N N . SER A 1 171 ? -5.380 -4.329 -3.298 1.00 93.25 171 SER A N 1
ATOM 1268 C CA . SER A 1 171 ? -6.313 -3.200 -3.298 1.00 93.25 171 SER A CA 1
ATOM 1269 C C . SER A 1 171 ? -7.410 -3.398 -2.239 1.00 93.25 171 SER A C 1
ATOM 1271 O O . SER A 1 171 ? -8.062 -4.446 -2.232 1.00 93.25 171 SER A O 1
ATOM 1273 N N . PRO A 1 172 ? -7.635 -2.439 -1.319 1.00 88.94 172 PRO A N 1
ATOM 1274 C CA . PRO A 1 172 ? -8.679 -2.572 -0.312 1.00 88.94 172 PRO A CA 1
ATOM 1275 C C . PRO A 1 172 ? -10.060 -2.431 -0.957 1.00 88.94 172 PRO A C 1
ATOM 1277 O O . PRO A 1 172 ? -10.332 -1.501 -1.711 1.00 88.94 172 PRO A O 1
ATOM 1280 N N . THR A 1 173 ? -10.967 -3.333 -0.601 1.00 75.94 173 THR A N 1
ATOM 1281 C CA . THR A 1 173 ? -12.354 -3.348 -1.101 1.00 75.94 173 THR A CA 1
ATOM 1282 C C . THR A 1 173 ? -13.333 -2.659 -0.149 1.00 75.94 173 THR A C 1
ATOM 1284 O O . THR A 1 173 ? -14.474 -2.394 -0.522 1.00 75.94 173 THR A O 1
ATOM 1287 N N . ALA A 1 174 ? -12.884 -2.367 1.078 1.00 60.22 174 ALA A N 1
ATOM 1288 C CA . ALA A 1 174 ? -13.663 -1.787 2.172 1.00 60.22 174 ALA A CA 1
ATOM 1289 C C . ALA A 1 174 ? -14.923 -2.581 2.581 1.00 60.22 174 ALA A C 1
ATOM 1291 O O . ALA A 1 174 ? -15.835 -2.044 3.211 1.00 60.22 174 ALA A O 1
ATOM 1292 N N . VAL A 1 175 ? -14.975 -3.871 2.239 1.00 61.53 175 VAL A N 1
ATOM 1293 C CA . VAL A 1 175 ? -16.037 -4.795 2.653 1.00 61.53 175 VAL A CA 1
ATOM 1294 C C . VAL A 1 175 ? -15.864 -5.154 4.134 1.00 61.53 175 VAL A C 1
ATOM 1296 O O . VAL A 1 175 ? -14.751 -5.421 4.572 1.00 61.53 175 VAL A O 1
ATOM 1299 N N . GLY A 1 176 ? -16.966 -5.205 4.891 1.00 62.47 176 GLY A N 1
ATOM 1300 C CA . GLY A 1 176 ? -17.006 -5.874 6.199 1.00 62.47 176 GLY A CA 1
ATOM 1301 C C . GLY A 1 176 ? -16.876 -4.996 7.447 1.00 62.47 176 GLY A C 1
ATOM 1302 O O . GLY A 1 176 ? -16.869 -5.541 8.541 1.00 62.47 176 GLY A O 1
ATOM 1303 N N . THR A 1 177 ? -16.820 -3.664 7.343 1.00 73.25 177 THR A N 1
ATOM 1304 C CA . THR A 1 177 ? -16.861 -2.793 8.536 1.00 73.25 177 THR A CA 1
ATOM 1305 C C . THR A 1 177 ? -18.277 -2.288 8.827 1.00 73.25 177 THR A C 1
ATOM 1307 O O . THR A 1 177 ? -19.005 -1.898 7.915 1.00 73.25 177 THR A O 1
ATOM 1310 N N . SER A 1 178 ? -18.671 -2.292 10.104 1.00 76.56 178 SER A N 1
ATOM 1311 C CA . SER A 1 178 ? -19.918 -1.686 10.598 1.00 76.56 178 SER A CA 1
ATOM 1312 C C . SER A 1 178 ? -19.736 -0.244 11.085 1.00 76.56 178 SER A C 1
ATOM 1314 O O . SER A 1 178 ? -20.721 0.413 11.421 1.00 76.56 178 SER A O 1
ATOM 1316 N N . ALA A 1 179 ? -18.494 0.243 11.145 1.00 85.38 179 ALA A N 1
ATOM 1317 C CA . ALA A 1 179 ? -18.171 1.572 11.645 1.00 85.38 179 ALA A CA 1
ATOM 1318 C C . ALA A 1 179 ? -18.584 2.670 10.643 1.00 85.38 179 ALA A C 1
ATOM 1320 O O . ALA A 1 179 ? -18.417 2.482 9.434 1.00 85.38 179 ALA A O 1
ATOM 1321 N N . PRO A 1 180 ? -19.062 3.843 11.099 1.00 89.62 180 PRO A N 1
ATOM 1322 C CA . PRO A 1 180 ? -19.238 5.009 10.238 1.00 89.62 180 PRO A CA 1
ATOM 1323 C C . PRO A 1 180 ? -17.906 5.455 9.612 1.00 89.62 180 PRO A C 1
ATOM 1325 O O . PRO A 1 180 ? -16.861 5.458 10.269 1.00 89.62 180 PRO A O 1
ATOM 1328 N N . ILE A 1 181 ? -17.952 5.863 8.337 1.00 88.50 181 ILE A N 1
ATOM 1329 C CA . ILE A 1 181 ? -16.766 6.219 7.543 1.00 88.50 181 ILE A CA 1
ATOM 1330 C C . ILE A 1 181 ? -16.877 7.652 7.030 1.00 88.50 181 ILE A C 1
ATOM 1332 O O . ILE A 1 181 ? -17.806 8.006 6.305 1.00 88.50 181 ILE A O 1
ATOM 1336 N N . TYR A 1 182 ? -15.874 8.465 7.352 1.00 89.44 182 TYR A N 1
ATOM 1337 C CA . TYR A 1 182 ? -15.669 9.785 6.771 1.00 89.44 182 TYR A CA 1
ATOM 1338 C C . TYR A 1 182 ? -14.573 9.721 5.701 1.00 89.44 182 TYR A C 1
ATOM 1340 O O . TYR A 1 182 ? -13.406 9.491 6.016 1.00 89.44 182 TYR A O 1
ATOM 1348 N N . SER A 1 183 ? -14.929 9.919 4.429 1.00 84.75 183 SER A N 1
ATOM 1349 C CA . SER A 1 183 ? -13.973 9.867 3.314 1.00 84.75 183 SER A CA 1
ATOM 1350 C C . SER A 1 183 ? -13.762 11.244 2.687 1.00 84.75 183 SER A C 1
ATOM 1352 O O . SER A 1 183 ? -14.724 11.910 2.294 1.00 84.75 183 SER A O 1
ATOM 1354 N N . ILE A 1 184 ? -12.499 11.665 2.569 1.00 84.00 184 ILE A N 1
ATOM 1355 C CA . ILE A 1 184 ? -12.103 12.925 1.932 1.00 84.00 184 ILE A CA 1
ATOM 1356 C C . ILE A 1 184 ? -11.150 12.681 0.760 1.00 84.00 184 ILE A C 1
ATOM 1358 O O . ILE A 1 184 ? -10.118 12.024 0.878 1.00 84.00 184 ILE A O 1
ATOM 1362 N N . THR A 1 185 ? -11.479 13.245 -0.398 1.00 77.88 185 THR A N 1
ATOM 1363 C CA . THR A 1 185 ? -10.672 13.145 -1.621 1.00 77.88 185 THR A CA 1
ATOM 1364 C C . THR A 1 185 ? -10.726 14.476 -2.362 1.00 77.88 185 THR A C 1
ATOM 1366 O O . THR A 1 185 ? -11.778 15.118 -2.429 1.00 77.88 185 THR A O 1
ATOM 1369 N N . ARG A 1 186 ? -9.602 14.942 -2.915 1.00 75.25 186 ARG A N 1
ATOM 1370 C CA . ARG A 1 186 ? -9.590 16.150 -3.751 1.00 75.25 186 ARG A CA 1
ATOM 1371 C C . ARG A 1 186 ? -10.250 15.865 -5.102 1.00 75.25 186 ARG A C 1
ATOM 1373 O O . ARG A 1 186 ? -10.133 14.785 -5.660 1.00 75.25 186 ARG A O 1
ATOM 1380 N N . LYS A 1 187 ? -10.891 16.878 -5.693 1.00 57.50 187 LYS A N 1
ATOM 1381 C CA . LYS A 1 187 ? -11.572 16.751 -6.999 1.00 57.50 187 LYS A CA 1
ATOM 1382 C C . LYS A 1 187 ? -10.627 16.533 -8.198 1.00 57.50 187 LYS A C 1
ATOM 1384 O O . LYS A 1 187 ? -11.104 16.237 -9.288 1.00 57.50 187 LYS A O 1
ATOM 1389 N N . ARG A 1 188 ? -9.313 16.748 -8.033 1.00 57.59 188 ARG A N 1
ATOM 1390 C CA . ARG A 1 188 ? -8.263 16.575 -9.060 1.00 57.59 188 ARG A CA 1
ATOM 1391 C C . ARG A 1 188 ? -6.956 16.171 -8.384 1.00 57.59 188 ARG A C 1
ATOM 1393 O O . ARG A 1 188 ? -6.117 17.015 -8.074 1.00 57.59 188 ARG A O 1
ATOM 1400 N N . THR A 1 189 ? -6.804 14.890 -8.105 1.00 54.53 189 THR A N 1
ATOM 1401 C CA . THR A 1 189 ? -5.595 14.322 -7.501 1.00 54.53 189 THR A CA 1
ATOM 1402 C C . THR A 1 189 ? -5.000 13.354 -8.505 1.00 54.53 189 THR A C 1
ATOM 1404 O O . THR A 1 189 ? -5.713 12.583 -9.134 1.00 54.53 189 THR A O 1
ATOM 1407 N N . SER A 1 190 ? -3.679 13.400 -8.687 1.00 55.66 190 SER A N 1
ATOM 1408 C CA . SER A 1 190 ? -2.999 12.435 -9.554 1.00 55.66 190 SER A CA 1
ATOM 1409 C C . SER A 1 190 ? -2.959 11.023 -8.946 1.00 55.66 190 SER A C 1
ATOM 1411 O O . SER A 1 190 ? -2.266 10.174 -9.485 1.00 55.66 190 SER A O 1
ATOM 1413 N N . TRP A 1 191 ? -3.602 10.773 -7.804 1.00 55.84 191 TRP A N 1
ATOM 1414 C CA . TRP A 1 191 ? -3.674 9.450 -7.177 1.00 55.84 191 TRP A CA 1
ATOM 1415 C C . TRP A 1 191 ? -5.001 8.747 -7.436 1.00 55.84 191 TRP A C 1
ATOM 1417 O O . TRP A 1 191 ? -5.018 7.530 -7.594 1.00 55.84 191 TRP A O 1
ATOM 1427 N N . CYS A 1 192 ? -6.086 9.515 -7.527 1.00 51.59 192 CYS A N 1
ATOM 1428 C CA . CYS A 1 192 ? -7.423 9.018 -7.826 1.00 51.59 192 CYS A CA 1
ATOM 1429 C C . CYS A 1 192 ? -7.981 9.791 -9.028 1.00 51.59 192 CYS A C 1
ATOM 1431 O O . CYS A 1 192 ? -8.373 10.948 -8.868 1.00 51.59 192 CYS A O 1
ATOM 1433 N N . PRO A 1 193 ? -8.026 9.183 -10.227 1.00 40.41 193 PRO A N 1
ATOM 1434 C CA . PRO A 1 193 ? -8.539 9.845 -11.424 1.00 40.41 193 PRO A CA 1
ATOM 1435 C C . PRO A 1 193 ? -10.073 9.994 -11.443 1.00 40.41 193 PRO A C 1
ATOM 1437 O O . PRO A 1 193 ? -10.613 10.597 -12.371 1.00 40.41 193 PRO A O 1
ATOM 1440 N N . SER A 1 194 ? -10.799 9.502 -10.431 1.0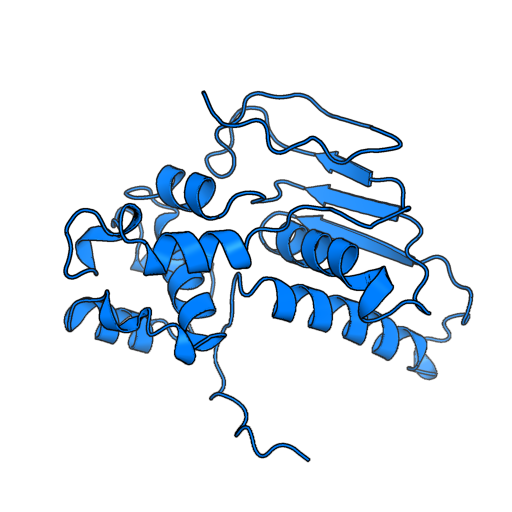0 37.50 194 SER A N 1
ATOM 1441 C CA . SER A 1 194 ? -12.254 9.641 -10.373 1.00 37.50 194 SER A CA 1
ATOM 1442 C C . SER A 1 194 ? -12.694 11.087 -10.091 1.00 37.50 194 SER A C 1
ATOM 1444 O O . SER A 1 194 ? -12.160 11.793 -9.234 1.00 37.50 194 SER A O 1
ATOM 1446 N N . ARG A 1 195 ? -13.740 11.535 -10.798 1.00 34.75 195 ARG A N 1
ATOM 1447 C CA . ARG A 1 195 ? -14.577 12.650 -10.340 1.00 34.75 195 ARG A CA 1
ATOM 1448 C C . ARG A 1 195 ? -15.603 12.084 -9.364 1.00 34.75 195 ARG A C 1
ATOM 1450 O O . ARG A 1 195 ? -16.574 11.498 -9.825 1.00 34.75 195 ARG A O 1
ATOM 1457 N N . SER A 1 196 ? -15.472 12.305 -8.060 1.00 37.50 196 SER A N 1
ATOM 1458 C CA . SER A 1 196 ? -16.665 12.426 -7.207 1.00 37.50 196 SER A CA 1
ATOM 1459 C C . SER A 1 196 ? -16.397 13.000 -5.816 1.00 37.50 196 SER A C 1
ATOM 1461 O O . SER A 1 196 ? -15.274 13.186 -5.364 1.00 37.50 196 SER A O 1
ATOM 1463 N N . THR A 1 197 ? -17.527 13.418 -5.264 1.00 34.25 197 THR A N 1
ATOM 1464 C CA . THR A 1 197 ? -17.900 14.268 -4.138 1.00 34.25 197 THR A CA 1
ATOM 1465 C C . THR A 1 197 ? -17.404 13.845 -2.761 1.00 34.25 197 THR A C 1
ATOM 1467 O O . THR A 1 197 ? -17.283 12.661 -2.467 1.00 34.25 197 THR A O 1
ATOM 1470 N N . THR A 1 198 ? -17.266 14.842 -1.878 1.00 34.00 198 THR A N 1
ATOM 1471 C CA . THR A 1 198 ? -17.378 14.684 -0.424 1.00 34.00 198 THR A CA 1
ATOM 1472 C C . THR A 1 198 ? -18.547 13.743 -0.124 1.00 34.00 198 THR A C 1
ATOM 1474 O O . THR A 1 198 ? -19.689 14.058 -0.454 1.00 34.00 198 THR A O 1
ATOM 1477 N N . SER A 1 199 ? -18.254 12.571 0.430 1.00 38.69 199 SER A N 1
ATOM 1478 C CA . SER A 1 199 ? -19.245 11.553 0.766 1.00 38.69 199 SER A CA 1
ATOM 1479 C C . SER A 1 199 ? -19.177 11.317 2.264 1.00 38.69 199 SER A C 1
ATOM 1481 O O . SER A 1 199 ? -18.347 10.551 2.746 1.00 38.69 199 SER A O 1
ATOM 1483 N N . SER A 1 200 ? -20.041 11.998 3.007 1.00 34.50 200 SER A N 1
ATOM 1484 C CA . SER A 1 200 ? -20.420 11.595 4.357 1.00 34.50 200 SER A CA 1
ATOM 1485 C C . SER A 1 200 ? -21.551 10.576 4.220 1.00 34.50 200 SER A C 1
ATOM 1487 O O . SER A 1 200 ? -22.717 10.961 4.134 1.00 34.50 200 SER A O 1
ATOM 1489 N N . SER A 1 201 ? -21.215 9.290 4.110 1.00 37.28 201 SER A N 1
ATOM 1490 C CA . SER A 1 201 ? -22.196 8.202 4.074 1.00 37.28 201 SER A CA 1
ATOM 1491 C C . SER A 1 201 ? -22.122 7.376 5.357 1.00 37.28 201 SER A C 1
ATOM 1493 O O . SER A 1 201 ? -21.097 6.783 5.686 1.00 37.28 201 SER A O 1
ATOM 1495 N N . VAL A 1 202 ? -23.248 7.300 6.071 1.00 36.34 202 VAL A N 1
ATOM 1496 C CA . VAL A 1 202 ? -23.513 6.239 7.048 1.00 36.34 202 VAL A CA 1
ATOM 1497 C C . VAL A 1 202 ? -23.865 4.995 6.231 1.00 36.34 202 VAL A C 1
ATOM 1499 O O . VAL A 1 202 ? -25.027 4.772 5.920 1.00 36.34 202 VAL A O 1
ATOM 1502 N N . ASN A 1 203 ? -22.838 4.245 5.826 1.00 36.78 203 ASN A N 1
ATOM 1503 C CA . ASN A 1 203 ? -22.886 3.057 4.963 1.00 36.78 203 ASN A CA 1
ATOM 1504 C C . ASN A 1 203 ? -23.389 3.276 3.514 1.00 36.78 203 ASN A C 1
ATOM 1506 O O . ASN A 1 203 ? -24.466 3.827 3.303 1.00 36.78 203 ASN A O 1
ATOM 1510 N N . PRO A 1 204 ? -22.690 2.774 2.474 1.00 45.81 204 PRO A N 1
ATOM 1511 C CA . PRO A 1 204 ? -21.384 2.112 2.454 1.00 45.81 204 PRO A CA 1
ATOM 1512 C C . PRO A 1 204 ? -20.249 3.097 2.104 1.00 45.81 204 PRO A C 1
ATOM 1514 O O . PRO A 1 204 ? -20.496 4.245 1.717 1.00 45.81 204 PRO A O 1
ATOM 1517 N N . VAL A 1 205 ? -18.995 2.633 2.196 1.00 43.28 205 VAL A N 1
ATOM 1518 C CA . VAL A 1 205 ? -17.857 3.267 1.501 1.00 43.28 205 VAL A CA 1
ATOM 1519 C C . VAL A 1 205 ? -18.254 3.496 0.047 1.00 43.28 205 VAL A C 1
ATOM 1521 O O . VAL A 1 205 ? -18.908 2.616 -0.529 1.00 43.28 205 VAL A O 1
ATOM 1524 N N . PRO A 1 206 ? -17.904 4.645 -0.563 1.00 39.16 206 PRO A N 1
ATOM 1525 C CA . PRO A 1 206 ? -18.142 4.844 -1.981 1.00 39.16 206 PRO A CA 1
ATOM 1526 C C . PRO A 1 206 ? -17.615 3.620 -2.721 1.00 39.16 206 PRO A C 1
ATOM 1528 O O . PRO A 1 206 ? -16.427 3.308 -2.627 1.00 39.16 206 PRO A O 1
ATOM 1531 N N . ARG A 1 207 ? -18.505 2.890 -3.411 1.00 35.94 207 ARG A N 1
ATOM 1532 C CA . ARG A 1 207 ? -18.073 1.850 -4.348 1.00 35.94 207 ARG A CA 1
ATOM 1533 C C . ARG A 1 207 ? -16.978 2.477 -5.197 1.00 35.94 207 ARG A C 1
ATOM 1535 O O . ARG A 1 207 ? -17.171 3.608 -5.651 1.00 35.94 207 ARG A O 1
ATOM 1542 N N . ALA A 1 208 ? -15.872 1.764 -5.409 1.00 40.81 208 ALA A N 1
ATOM 1543 C CA . ALA A 1 208 ? -14.927 2.122 -6.452 1.00 40.81 208 ALA A CA 1
ATOM 1544 C C . ALA A 1 208 ? -15.745 2.295 -7.737 1.00 40.81 208 ALA A C 1
ATOM 1546 O O . ALA A 1 208 ? -16.236 1.324 -8.314 1.00 40.81 208 ALA A O 1
ATOM 1547 N N . GLN A 1 209 ? -16.029 3.545 -8.107 1.00 32.31 209 GLN A N 1
ATOM 1548 C CA . GLN A 1 209 ? -16.678 3.810 -9.371 1.00 32.31 209 GLN A CA 1
ATOM 1549 C C . GLN A 1 209 ? -15.610 3.509 -10.413 1.00 32.31 209 GLN A C 1
ATOM 1551 O O . GLN A 1 209 ? -14.538 4.121 -10.343 1.00 32.31 209 GLN A O 1
ATOM 1556 N N . PRO A 1 210 ? -15.853 2.562 -11.337 1.00 26.28 210 PRO A N 1
ATOM 1557 C CA . PRO A 1 210 ? -14.918 2.329 -12.417 1.00 26.28 210 PRO A CA 1
ATOM 1558 C C . PRO A 1 210 ? -14.717 3.659 -13.136 1.00 26.28 210 PRO A C 1
ATOM 1560 O O . PRO A 1 210 ? -15.686 4.331 -13.503 1.00 26.28 210 PRO A O 1
ATOM 1563 N N . CYS A 1 211 ? -13.453 4.051 -13.270 1.00 30.98 211 CYS A N 1
ATOM 1564 C CA . CYS A 1 211 ? -13.070 5.197 -14.073 1.00 30.98 211 CYS A CA 1
ATOM 1565 C C . CYS A 1 211 ? -13.479 4.877 -15.517 1.00 30.98 211 CYS A C 1
ATOM 1567 O O . CYS A 1 211 ? -12.864 4.025 -16.153 1.00 30.98 211 CYS A O 1
ATOM 1569 N N . ARG A 1 212 ? -14.580 5.479 -15.979 1.00 27.58 212 ARG A N 1
ATOM 1570 C CA . ARG A 1 212 ? -14.921 5.542 -17.402 1.00 27.58 212 ARG A CA 1
ATOM 1571 C C . ARG A 1 212 ? -14.172 6.690 -18.051 1.00 27.58 212 ARG A C 1
ATOM 1573 O O . ARG A 1 212 ? -14.109 7.764 -17.409 1.00 27.58 212 ARG A O 1
#